Protein AF-A0A4T0BVQ1-F1 (afdb_monomer)

Structure (mmCIF, N/CA/C/O backbone):
data_AF-A0A4T0BVQ1-F1
#
_entry.id   AF-A0A4T0BVQ1-F1
#
loop_
_atom_site.group_PDB
_atom_site.id
_atom_site.type_symbol
_atom_site.label_atom_id
_atom_site.label_alt_id
_atom_site.label_comp_id
_atom_site.label_asym_id
_atom_site.label_entity_id
_atom_site.label_seq_id
_atom_site.pdbx_PDB_ins_code
_atom_site.Cartn_x
_atom_site.Cartn_y
_atom_site.Cartn_z
_atom_site.occupancy
_atom_site.B_iso_or_equiv
_atom_site.auth_seq_id
_atom_site.auth_comp_id
_atom_site.auth_asym_id
_atom_site.auth_atom_id
_atom_site.pdbx_PDB_model_num
ATOM 1 N N . MET A 1 1 ? -31.258 -32.159 68.340 1.00 43.44 1 MET A N 1
ATOM 2 C CA . MET A 1 1 ? -30.937 -31.131 67.329 1.00 43.44 1 MET A CA 1
ATOM 3 C C . MET A 1 1 ? -29.679 -31.569 66.597 1.00 43.44 1 MET A C 1
ATOM 5 O O . MET A 1 1 ? -28.642 -31.602 67.244 1.00 43.44 1 MET A O 1
ATOM 9 N N . PRO A 1 2 ? -29.758 -32.025 65.336 1.00 43.97 2 P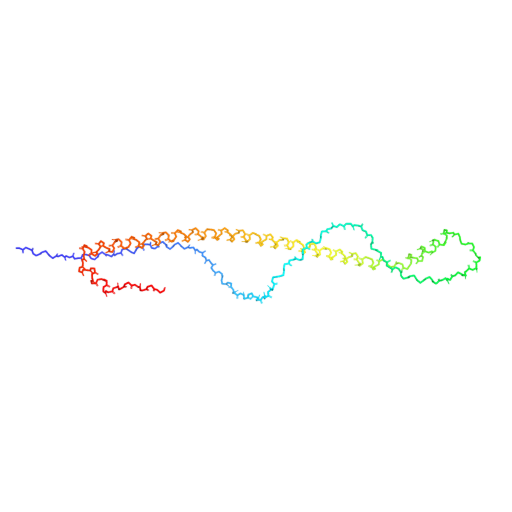RO A N 1
ATOM 10 C CA . PRO A 1 2 ? -28.578 -32.472 64.605 1.00 43.97 2 PRO A CA 1
ATOM 11 C C . PRO A 1 2 ? -27.899 -31.308 63.871 1.00 43.97 2 PRO A C 1
ATOM 13 O O . PRO A 1 2 ? -28.523 -30.580 63.102 1.00 43.97 2 PRO A O 1
ATOM 16 N N . SER A 1 3 ? -26.608 -31.150 64.140 1.00 45.41 3 SER A N 1
ATOM 17 C CA . SER A 1 3 ? -25.691 -30.203 63.512 1.00 45.41 3 SER A CA 1
ATOM 18 C C . SER A 1 3 ? -25.402 -30.642 62.074 1.00 45.41 3 SER A C 1
ATOM 20 O O . SER A 1 3 ? -24.840 -31.713 61.859 1.00 45.41 3 SER A O 1
ATOM 22 N N . ALA A 1 4 ? -25.779 -29.830 61.087 1.00 48.00 4 ALA A N 1
ATOM 23 C CA . ALA A 1 4 ? -25.430 -30.069 59.691 1.00 48.00 4 ALA A CA 1
ATOM 24 C C . ALA A 1 4 ? -23.988 -29.605 59.433 1.00 48.00 4 ALA A C 1
ATOM 26 O O . ALA A 1 4 ? -23.716 -28.414 59.286 1.00 48.00 4 ALA A O 1
ATOM 27 N N . THR A 1 5 ? -23.050 -30.547 59.398 1.00 48.38 5 THR A N 1
ATOM 28 C CA . THR A 1 5 ? -21.706 -30.335 58.859 1.00 48.38 5 THR A CA 1
ATOM 29 C C . THR A 1 5 ? -21.788 -30.275 57.334 1.00 48.38 5 THR A C 1
ATOM 31 O O . THR A 1 5 ? -22.020 -31.281 56.670 1.00 48.38 5 THR A O 1
ATOM 34 N N . TYR A 1 6 ? -21.606 -29.083 56.763 1.00 47.56 6 TYR A N 1
ATOM 35 C CA . TYR A 1 6 ? -21.464 -28.913 55.319 1.00 47.56 6 TYR A CA 1
ATOM 36 C C . TYR A 1 6 ? -20.039 -29.283 54.899 1.00 47.56 6 TYR A C 1
ATOM 38 O O . TYR A 1 6 ? -19.090 -28.533 55.123 1.00 47.56 6 TYR A O 1
ATOM 46 N N . THR A 1 7 ? -19.886 -30.452 54.283 1.00 44.38 7 THR A N 1
ATOM 47 C CA . THR A 1 7 ? -18.664 -30.846 53.578 1.00 44.38 7 THR A CA 1
ATOM 48 C C . THR A 1 7 ? -18.626 -30.120 52.232 1.00 44.38 7 THR A C 1
ATOM 50 O O . THR A 1 7 ? -19.418 -30.410 51.340 1.00 44.38 7 THR A O 1
ATOM 53 N N . CYS A 1 8 ? -17.720 -29.153 52.080 1.00 40.62 8 CYS A N 1
ATOM 54 C CA . CYS A 1 8 ? -17.440 -28.528 50.789 1.00 40.62 8 CYS A CA 1
ATOM 55 C C . CYS A 1 8 ? -16.626 -29.512 49.935 1.00 40.62 8 CYS A C 1
ATOM 57 O O . CYS A 1 8 ? -15.451 -29.754 50.210 1.00 40.62 8 CYS A O 1
ATOM 59 N N . ALA A 1 9 ? -17.255 -30.114 48.927 1.00 41.22 9 ALA A N 1
ATOM 60 C CA . ALA A 1 9 ? -16.544 -30.864 47.902 1.00 41.22 9 ALA A CA 1
ATOM 61 C C . ALA A 1 9 ? -15.868 -29.869 46.946 1.00 41.22 9 ALA A C 1
ATOM 63 O O . ALA A 1 9 ? -16.534 -29.104 46.251 1.00 41.22 9 ALA A O 1
ATOM 64 N N . VAL A 1 10 ? -14.536 -29.873 46.922 1.00 47.47 10 VAL A N 1
ATOM 65 C CA . VAL A 1 10 ? -13.729 -29.113 45.964 1.00 47.47 10 VAL A CA 1
ATOM 66 C C . VAL A 1 10 ? -13.873 -29.775 44.593 1.00 47.47 10 VAL A C 1
ATOM 68 O O . VAL A 1 10 ? -13.320 -30.844 44.349 1.00 47.47 10 VAL A O 1
ATOM 71 N N . GLN A 1 11 ? -14.639 -29.155 43.698 1.00 49.94 11 GLN A N 1
ATOM 72 C CA . GLN A 1 11 ? -14.647 -29.506 42.280 1.00 49.94 11 GLN A CA 1
ATOM 73 C C . GLN A 1 11 ? -13.361 -28.971 41.631 1.00 49.94 11 GLN A C 1
ATOM 75 O O . GLN A 1 11 ? -13.117 -27.765 41.708 1.00 49.94 11 GLN A O 1
ATOM 80 N N . PRO A 1 12 ? -12.539 -29.804 40.968 1.00 48.66 12 PRO A N 1
ATOM 81 C CA . PRO A 1 12 ? -11.479 -29.286 40.122 1.00 48.66 12 PRO A CA 1
ATOM 82 C C . PRO A 1 12 ? -12.113 -28.589 38.913 1.00 48.66 12 PRO A C 1
ATOM 84 O O . PRO A 1 12 ? -12.848 -29.184 38.124 1.00 48.66 12 PRO A O 1
ATOM 87 N N . THR A 1 13 ? -11.847 -27.294 38.808 1.00 56.16 13 THR A N 1
ATOM 88 C CA . THR A 1 13 ? -12.178 -26.437 37.675 1.00 56.16 13 THR A CA 1
ATOM 89 C C . THR A 1 13 ? -11.535 -26.988 36.405 1.00 56.16 13 THR A C 1
ATOM 91 O O . THR A 1 13 ? -10.314 -27.089 36.300 1.00 56.16 13 THR A O 1
ATOM 94 N N . ALA A 1 14 ? -12.358 -27.338 35.417 1.00 56.03 14 ALA A N 1
ATOM 95 C CA . ALA A 1 14 ? -11.871 -27.614 34.072 1.00 56.03 14 ALA A CA 1
ATOM 96 C C . ALA A 1 14 ? -11.236 -26.329 33.501 1.00 56.03 14 ALA A C 1
ATOM 98 O O . ALA A 1 14 ? -11.877 -25.272 33.555 1.00 56.03 14 ALA A O 1
ATOM 99 N N . PRO A 1 15 ? -10.002 -26.369 32.966 1.00 57.09 15 PRO A N 1
ATOM 100 C CA . PRO A 1 15 ? -9.443 -25.216 32.283 1.00 57.09 15 PRO A CA 1
ATOM 101 C C . PRO A 1 15 ? -10.268 -24.962 31.021 1.00 57.09 15 PRO A C 1
ATOM 103 O O . PRO A 1 15 ? -10.468 -25.847 30.189 1.00 57.09 15 PRO A O 1
ATOM 106 N N . TRP A 1 16 ? -10.772 -23.738 30.908 1.00 48.47 16 TRP A N 1
ATOM 107 C CA . TRP A 1 16 ? -11.348 -23.196 29.689 1.00 48.47 16 TRP A CA 1
ATOM 108 C C . TRP A 1 16 ? -10.379 -23.474 28.532 1.00 48.47 16 TRP A C 1
ATOM 110 O O . TRP A 1 16 ? -9.213 -23.080 28.561 1.00 48.47 16 TRP A O 1
ATOM 120 N N . ALA A 1 17 ? -10.849 -24.219 27.533 1.00 46.94 17 ALA A N 1
ATOM 121 C CA . ALA A 1 17 ? -10.078 -24.486 26.334 1.00 46.94 17 ALA A CA 1
ATOM 122 C C . ALA A 1 17 ? -9.865 -23.159 25.599 1.00 46.94 17 ALA A C 1
ATOM 124 O O . ALA A 1 17 ? -10.777 -22.621 24.969 1.00 46.94 17 ALA A O 1
ATOM 125 N N . VAL A 1 18 ? -8.655 -22.614 25.696 1.00 52.00 18 VAL A N 1
ATOM 126 C CA . VAL A 1 18 ? -8.206 -21.542 24.813 1.00 52.00 18 VAL A CA 1
ATOM 127 C C . VAL A 1 18 ? -8.181 -22.143 23.414 1.00 52.00 18 VAL A C 1
ATOM 129 O O . VAL A 1 18 ? -7.420 -23.074 23.155 1.00 52.00 18 VAL A O 1
ATOM 132 N N . SER A 1 19 ? -9.016 -21.645 22.504 1.00 43.66 19 SER A N 1
ATOM 133 C CA . SER A 1 19 ? -8.835 -21.926 21.083 1.00 43.66 19 SER A CA 1
ATOM 134 C C . SER A 1 19 ? -7.553 -21.219 20.648 1.00 43.66 19 SER A C 1
ATOM 136 O O . SER A 1 19 ? -7.562 -20.061 20.234 1.00 43.66 19 SER A O 1
ATOM 138 N N . THR A 1 20 ? -6.416 -21.895 20.790 1.00 49.72 20 THR A N 1
ATOM 139 C CA . THR A 1 20 ? -5.191 -21.498 20.112 1.00 49.72 20 THR A CA 1
ATOM 140 C C . THR A 1 20 ? -5.392 -21.846 18.648 1.00 49.72 20 THR A C 1
ATOM 142 O O . THR A 1 20 ? -5.076 -22.935 18.177 1.00 49.72 20 THR A O 1
ATOM 145 N N . LYS A 1 21 ? -5.983 -20.909 17.905 1.00 41.78 21 LYS A N 1
ATOM 146 C CA . LYS A 1 21 ? -5.916 -20.923 16.449 1.00 41.78 21 LYS A CA 1
ATOM 147 C C . LYS A 1 21 ? -4.433 -20.769 16.099 1.00 41.78 21 LYS A C 1
ATOM 149 O O . LYS A 1 21 ? -3.911 -19.662 16.001 1.00 41.78 21 LYS A O 1
ATOM 154 N N . THR A 1 22 ? -3.730 -21.892 16.007 1.00 48.84 22 THR A N 1
ATOM 155 C CA . THR A 1 22 ? -2.362 -21.985 15.517 1.00 48.84 22 THR A CA 1
ATOM 156 C C . THR A 1 22 ? -2.388 -21.604 14.045 1.00 48.84 22 THR A C 1
ATOM 158 O O . THR A 1 22 ? -2.558 -22.431 13.156 1.00 48.84 22 THR A O 1
ATOM 161 N N . SER A 1 23 ? -2.246 -20.309 13.772 1.00 43.12 23 SER A N 1
ATOM 162 C CA . SER A 1 23 ? -1.794 -19.873 12.461 1.00 43.12 23 SER A CA 1
ATOM 163 C C . SER A 1 23 ? -0.316 -20.230 12.398 1.00 43.12 23 SER A C 1
ATOM 165 O O . SER A 1 23 ? 0.514 -19.569 13.021 1.00 43.12 23 SER A O 1
ATOM 167 N N . ALA A 1 24 ? -0.006 -21.328 11.713 1.00 42.22 24 ALA A N 1
ATOM 168 C CA . ALA A 1 24 ? 1.352 -21.716 11.375 1.00 42.22 24 ALA A CA 1
ATOM 169 C C . ALA A 1 24 ? 1.971 -20.628 10.484 1.00 42.22 24 ALA A C 1
ATOM 171 O O . ALA A 1 24 ? 1.908 -20.687 9.261 1.00 42.22 24 ALA A O 1
ATOM 172 N N . TYR A 1 25 ? 2.546 -19.605 11.110 1.00 37.53 25 TYR A N 1
ATOM 173 C CA . TYR A 1 25 ? 3.516 -18.736 10.471 1.00 37.53 25 TYR A CA 1
ATOM 174 C C . TYR A 1 25 ? 4.887 -19.332 10.750 1.00 37.53 25 TYR A C 1
ATOM 176 O O . TYR A 1 25 ? 5.477 -19.132 11.810 1.00 37.53 25 TYR A O 1
ATOM 184 N N . THR A 1 26 ? 5.394 -20.091 9.784 1.00 43.66 26 THR A N 1
ATOM 185 C CA . THR A 1 26 ? 6.826 -20.336 9.654 1.00 43.66 26 THR A CA 1
ATOM 186 C C . THR A 1 26 ? 7.486 -18.979 9.405 1.00 43.66 26 THR A C 1
ATOM 188 O O . THR A 1 26 ? 7.570 -18.507 8.274 1.00 43.66 26 THR A O 1
ATOM 191 N N . ALA A 1 27 ? 7.883 -18.304 10.483 1.00 42.09 27 ALA A N 1
ATOM 192 C CA . ALA A 1 27 ? 8.679 -17.091 10.430 1.00 42.09 27 ALA A CA 1
ATOM 193 C C . ALA A 1 27 ? 10.105 -17.483 10.029 1.00 42.09 27 ALA A C 1
ATOM 195 O O . ALA A 1 27 ? 10.942 -17.808 10.867 1.00 42.09 27 ALA A O 1
ATOM 196 N N . ALA A 1 28 ? 10.364 -17.498 8.722 1.00 44.28 28 ALA A N 1
ATOM 197 C CA . ALA A 1 28 ? 11.722 -17.435 8.217 1.00 44.28 28 ALA A CA 1
ATOM 198 C C . ALA A 1 28 ? 12.320 -16.098 8.677 1.00 44.28 28 ALA A C 1
ATOM 200 O O . ALA A 1 28 ? 11.848 -15.025 8.298 1.00 44.28 28 ALA A O 1
ATOM 201 N N . SER A 1 29 ? 13.335 -16.172 9.530 1.00 51.28 29 SER A N 1
ATOM 202 C CA . SER A 1 29 ? 14.178 -15.059 9.943 1.00 51.28 29 SER A CA 1
ATOM 203 C C . SER A 1 29 ? 14.910 -14.494 8.722 1.00 51.28 29 SER A C 1
ATOM 205 O O . SER A 1 29 ? 15.995 -14.938 8.358 1.00 51.28 29 SER A O 1
ATOM 207 N N . GLN A 1 30 ? 14.301 -13.510 8.060 1.00 52.59 30 GLN A N 1
ATOM 208 C CA . GLN A 1 30 ? 14.995 -12.681 7.081 1.00 52.59 30 GLN A CA 1
ATOM 209 C C . GLN A 1 30 ? 15.741 -11.557 7.812 1.00 52.59 30 GLN A C 1
ATOM 211 O O . GLN A 1 30 ? 15.125 -10.840 8.605 1.00 52.59 30 GLN A O 1
ATOM 216 N N . PRO A 1 31 ? 17.050 -11.370 7.570 1.00 45.00 31 PRO A N 1
ATOM 217 C CA . PRO A 1 31 ? 17.771 -10.238 8.124 1.00 45.00 31 PRO A CA 1
ATOM 218 C C . PRO A 1 31 ? 17.250 -8.941 7.495 1.00 45.00 31 PRO A C 1
ATOM 220 O O . PRO A 1 31 ? 17.214 -8.784 6.274 1.00 45.00 31 PRO A O 1
ATOM 223 N N . TYR A 1 32 ? 16.846 -8.015 8.360 1.00 45.00 32 TYR A N 1
ATOM 224 C CA . TYR A 1 32 ? 16.463 -6.651 8.022 1.00 45.00 32 TYR A CA 1
ATOM 225 C C . TYR A 1 32 ? 17.661 -5.936 7.378 1.00 45.00 32 TYR A C 1
ATOM 227 O O . TYR A 1 32 ? 18.640 -5.614 8.048 1.00 45.00 32 TYR A O 1
ATOM 235 N N . GLN A 1 33 ? 17.605 -5.723 6.065 1.00 48.88 33 GLN A N 1
ATOM 236 C CA . GLN A 1 33 ? 18.534 -4.849 5.352 1.00 48.88 33 GLN A CA 1
ATOM 237 C C . GLN A 1 33 ? 18.009 -3.407 5.468 1.00 48.88 33 GLN A C 1
ATOM 239 O O . GLN A 1 33 ? 16.888 -3.148 5.024 1.00 48.88 33 GLN A O 1
ATOM 244 N N . PRO A 1 34 ? 18.760 -2.459 6.055 1.00 47.41 34 PRO A N 1
ATOM 245 C CA . PRO A 1 34 ? 18.358 -1.060 6.050 1.00 47.41 34 PRO A CA 1
ATOM 246 C C . PRO A 1 34 ? 18.478 -0.495 4.627 1.00 47.41 34 PRO A C 1
ATOM 248 O O . PRO A 1 34 ? 19.560 -0.467 4.043 1.00 47.41 34 PRO A O 1
ATOM 251 N N . SER A 1 35 ? 17.357 -0.044 4.064 1.00 53.53 35 SER A N 1
ATOM 252 C CA . SER A 1 35 ? 17.327 0.690 2.795 1.00 53.53 35 SER A CA 1
ATOM 253 C C . SER A 1 35 ? 18.153 1.981 2.899 1.00 53.53 35 SER A C 1
ATOM 255 O O . SER A 1 35 ? 18.014 2.699 3.893 1.00 53.53 35 SER A O 1
ATOM 257 N N . PRO A 1 36 ? 18.964 2.341 1.888 1.00 50.28 36 PRO A N 1
ATOM 258 C CA . PRO A 1 36 ? 19.648 3.623 1.885 1.00 50.28 36 PRO A CA 1
ATOM 259 C C . PRO A 1 36 ? 18.621 4.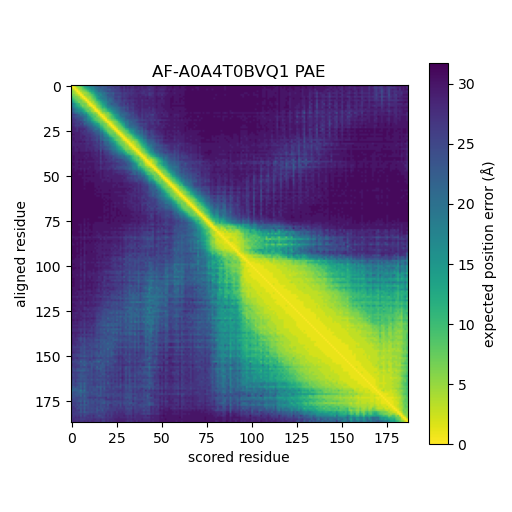751 1.736 1.00 50.28 36 PRO A C 1
ATOM 261 O O . PRO A 1 36 ? 17.816 4.774 0.802 1.00 50.28 36 PRO A O 1
ATOM 264 N N . VAL A 1 37 ? 18.661 5.693 2.678 1.00 48.69 37 VAL A N 1
ATOM 265 C CA . VAL A 1 37 ? 17.939 6.965 2.619 1.00 48.69 37 VAL A CA 1
ATOM 266 C C . VAL A 1 37 ? 18.544 7.787 1.484 1.00 48.69 37 VAL A C 1
ATOM 268 O O . VAL A 1 37 ? 19.507 8.524 1.674 1.00 48.69 37 VAL A O 1
ATOM 271 N N . TYR A 1 38 ? 17.987 7.663 0.284 1.00 46.22 38 TYR A N 1
ATOM 272 C CA . TYR A 1 38 ? 18.163 8.688 -0.734 1.00 46.22 38 TYR A CA 1
ATOM 273 C C . TYR A 1 38 ? 17.128 9.776 -0.472 1.00 46.22 38 TYR A C 1
ATOM 275 O O . TYR A 1 38 ? 15.949 9.629 -0.793 1.00 46.22 38 TYR A O 1
ATOM 283 N N . GLY A 1 39 ? 17.582 10.879 0.125 1.00 54.59 39 GLY A N 1
ATOM 284 C CA . GLY A 1 39 ? 16.888 12.155 0.028 1.00 54.59 39 GLY A CA 1
ATOM 285 C C . GLY A 1 39 ? 16.760 12.514 -1.449 1.00 54.59 39 GLY A C 1
ATOM 286 O O . GLY A 1 39 ? 17.721 12.945 -2.082 1.00 54.59 39 GLY A O 1
ATOM 287 N N . GLN A 1 40 ? 15.590 12.260 -2.023 1.00 45.22 40 GLN A N 1
ATOM 288 C CA . GLN A 1 40 ? 15.241 12.694 -3.366 1.00 45.22 40 GLN A CA 1
ATOM 289 C C . GLN A 1 40 ? 14.225 13.817 -3.225 1.00 45.22 40 GLN A C 1
ATOM 291 O O . GLN A 1 40 ? 13.062 13.594 -2.890 1.00 45.22 40 GLN A O 1
ATOM 296 N N . LEU A 1 41 ? 14.708 15.035 -3.467 1.00 48.81 41 LEU A N 1
ATOM 297 C CA . LEU A 1 41 ? 13.881 16.153 -3.894 1.00 48.81 41 LEU A CA 1
ATOM 298 C C . LEU A 1 41 ? 12.993 15.658 -5.040 1.00 48.81 41 LEU A C 1
ATOM 300 O O . LEU A 1 41 ? 13.481 15.271 -6.099 1.00 48.81 41 LEU A O 1
ATOM 304 N N . TYR A 1 42 ? 11.687 15.620 -4.797 1.00 50.75 42 TYR A N 1
ATOM 305 C CA . TYR A 1 42 ? 10.695 15.326 -5.816 1.00 50.75 42 TYR A CA 1
ATOM 306 C C . TYR A 1 42 ? 10.759 16.421 -6.885 1.00 50.75 42 TYR A C 1
ATOM 308 O O . TYR A 1 42 ? 10.329 17.549 -6.648 1.00 50.75 42 TYR A O 1
ATOM 316 N N . GLN A 1 43 ? 11.312 16.097 -8.052 1.00 54.12 43 GLN A N 1
ATOM 317 C CA . GLN A 1 43 ? 11.268 16.962 -9.222 1.00 54.12 43 GLN A CA 1
ATOM 318 C C . GLN A 1 43 ? 10.211 16.400 -10.180 1.00 54.12 43 GLN A C 1
ATOM 320 O O . GLN A 1 43 ? 10.346 15.254 -10.620 1.00 54.12 43 GLN A O 1
ATOM 325 N N . PRO A 1 44 ? 9.125 17.139 -10.473 1.00 50.59 44 PRO A N 1
ATOM 326 C CA . PRO A 1 44 ? 8.121 16.667 -11.415 1.00 50.59 44 PRO A CA 1
ATOM 327 C C . PRO A 1 44 ? 8.748 16.488 -12.810 1.00 50.59 44 PRO A C 1
ATOM 329 O O . PRO A 1 44 ? 9.651 17.247 -13.178 1.00 50.59 44 PRO A O 1
ATOM 332 N N . PRO A 1 45 ? 8.297 15.489 -13.590 1.00 59.44 45 PRO A N 1
ATOM 333 C CA . PRO A 1 45 ? 8.818 15.246 -14.930 1.00 59.44 45 PRO A CA 1
ATOM 334 C C . PRO A 1 45 ? 8.580 16.480 -15.817 1.00 59.44 45 PRO A C 1
ATOM 336 O O . PRO A 1 45 ? 7.512 17.090 -15.710 1.00 59.44 45 PRO A O 1
ATOM 339 N N . PRO A 1 46 ? 9.537 16.864 -16.685 1.00 56.97 46 PRO A N 1
ATOM 340 C CA . PRO A 1 46 ? 9.358 18.008 -17.568 1.00 56.97 46 PRO A CA 1
ATOM 341 C C . PRO A 1 46 ? 8.124 17.784 -18.443 1.00 56.97 46 PRO A C 1
ATOM 343 O O . PRO A 1 46 ? 7.973 16.732 -19.071 1.00 56.97 46 PRO A O 1
ATOM 346 N N . SER A 1 47 ? 7.227 18.771 -18.438 1.00 50.06 47 SER A N 1
ATOM 347 C CA . SER A 1 47 ? 6.005 18.774 -19.231 1.00 50.06 47 SER A CA 1
ATOM 348 C C . SER A 1 47 ? 6.324 18.432 -20.683 1.00 50.06 47 SER A C 1
ATOM 350 O O . SER A 1 47 ? 7.169 19.055 -21.324 1.00 50.06 47 SER A O 1
ATOM 352 N N . ARG A 1 48 ? 5.646 17.392 -21.162 1.00 46.25 48 ARG A N 1
ATOM 353 C CA . ARG A 1 48 ? 5.705 16.830 -22.509 1.00 46.25 48 ARG A CA 1
ATOM 354 C C . ARG A 1 48 ? 5.635 17.949 -23.554 1.00 46.25 48 ARG A C 1
ATOM 356 O O . ARG A 1 48 ? 4.588 18.567 -23.705 1.00 46.25 48 ARG A O 1
ATOM 363 N N . SER A 1 49 ? 6.731 18.195 -24.272 1.00 41.88 49 SER A N 1
ATOM 364 C CA . SER A 1 49 ? 6.725 19.082 -25.436 1.00 41.88 49 SER A CA 1
ATOM 365 C C . SER A 1 49 ? 5.816 18.484 -26.504 1.00 41.88 49 SER A C 1
ATOM 367 O O . SER A 1 49 ? 6.030 17.370 -26.988 1.00 41.88 49 SER A O 1
ATOM 369 N N . GLU A 1 50 ? 4.755 19.211 -26.812 1.00 39.16 50 GLU A N 1
ATOM 370 C CA . GLU A 1 50 ? 3.787 18.878 -27.841 1.00 39.16 50 GLU A CA 1
ATOM 371 C C . GLU A 1 50 ? 4.485 18.960 -29.203 1.00 39.16 50 GLU A C 1
ATOM 373 O O . GLU A 1 50 ? 5.121 19.957 -29.541 1.00 39.16 50 GLU A O 1
ATOM 378 N N . SER A 1 51 ? 4.431 17.864 -29.960 1.00 49.72 51 SER A N 1
ATOM 379 C CA . SER A 1 51 ? 4.922 17.807 -31.335 1.00 49.72 51 SER A CA 1
ATOM 380 C C . SER A 1 51 ? 4.146 18.768 -32.224 1.00 49.72 51 SER A C 1
ATOM 382 O O . SER A 1 51 ? 2.928 18.654 -32.296 1.00 49.72 51 SER A O 1
ATOM 384 N N . ILE A 1 52 ? 4.855 19.586 -33.003 1.00 44.25 52 ILE A N 1
ATOM 385 C CA . ILE A 1 52 ? 4.410 19.987 -34.340 1.00 44.25 52 ILE A CA 1
ATOM 386 C C . ILE A 1 52 ? 5.605 20.303 -35.245 1.00 44.25 52 ILE A C 1
ATOM 388 O O . ILE A 1 52 ? 6.517 21.037 -34.880 1.00 44.25 52 ILE A O 1
ATOM 392 N N . THR A 1 53 ? 5.495 19.762 -36.459 1.00 39.47 53 THR A N 1
ATOM 393 C CA . THR A 1 53 ? 6.099 20.226 -37.713 1.00 39.47 53 THR A CA 1
ATOM 394 C C . THR A 1 53 ? 7.559 19.860 -37.983 1.00 39.47 53 THR A C 1
ATOM 396 O O . THR A 1 53 ? 8.508 20.571 -37.671 1.00 39.47 53 THR A O 1
ATOM 399 N N . THR A 1 54 ? 7.687 18.752 -38.716 1.00 52.12 54 THR A N 1
ATOM 400 C CA . THR A 1 54 ? 8.610 18.543 -39.837 1.00 52.12 54 THR A CA 1
ATOM 401 C C . THR A 1 54 ? 9.021 19.860 -40.509 1.00 52.12 54 THR A C 1
ATOM 403 O O . THR A 1 54 ? 8.256 20.444 -41.272 1.00 52.12 54 THR A O 1
ATOM 406 N N . GLY A 1 55 ? 10.244 20.312 -40.253 1.00 43.38 55 GLY A N 1
ATOM 407 C CA . GLY A 1 55 ? 10.874 21.439 -40.934 1.00 43.38 55 GLY A CA 1
ATOM 408 C C . GLY A 1 55 ? 12.382 21.270 -40.834 1.00 43.38 55 GLY A C 1
ATOM 409 O O . GLY A 1 55 ? 12.918 21.187 -39.734 1.00 43.38 55 GLY A O 1
ATOM 410 N N . GLY A 1 56 ? 13.037 21.097 -41.982 1.00 46.66 56 GLY A N 1
ATOM 411 C CA . GLY A 1 56 ? 14.415 20.631 -42.104 1.00 46.66 56 GLY A CA 1
ATOM 412 C C . GLY A 1 56 ? 15.418 21.386 -41.233 1.00 46.66 56 GLY A C 1
ATOM 413 O O . GLY A 1 56 ? 15.475 22.614 -41.232 1.00 46.66 56 GLY A O 1
ATOM 414 N N . GLY A 1 57 ? 16.249 20.624 -40.522 1.00 40.78 57 GLY A N 1
ATOM 415 C CA . GLY A 1 57 ? 17.455 21.153 -39.905 1.00 40.78 57 GLY A CA 1
ATOM 416 C C . GLY A 1 57 ? 18.416 21.619 -40.994 1.00 40.78 57 GLY A C 1
ATOM 417 O O . GLY A 1 57 ? 19.029 20.798 -41.675 1.00 40.78 57 GLY A O 1
ATOM 418 N N . SER A 1 58 ? 18.536 22.935 -41.156 1.00 43.25 58 SER A N 1
ATOM 419 C CA . SER A 1 58 ? 19.609 23.565 -41.921 1.00 43.25 58 SER A CA 1
ATOM 420 C C . SER A 1 58 ? 20.947 23.231 -41.270 1.00 43.25 58 SER A C 1
ATOM 422 O O . SER A 1 58 ? 21.316 23.796 -40.242 1.00 43.25 58 SER A O 1
ATOM 424 N N . TYR A 1 59 ? 21.684 22.305 -41.873 1.00 45.66 59 TYR A N 1
ATOM 425 C CA . TYR A 1 59 ? 23.112 22.176 -41.639 1.00 45.66 59 TYR A CA 1
ATOM 426 C C . TYR A 1 59 ? 23.801 23.372 -42.312 1.00 45.66 59 TYR A C 1
ATOM 428 O O . TYR A 1 59 ? 23.739 23.556 -43.527 1.00 45.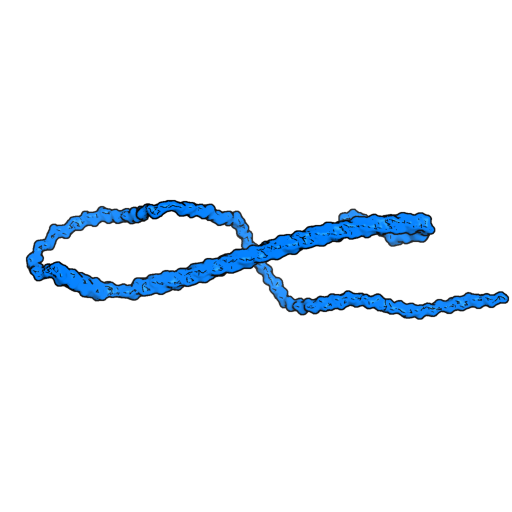66 59 TYR A O 1
ATOM 436 N N . SER A 1 60 ? 24.443 24.225 -41.520 1.00 44.19 60 SER A N 1
ATOM 437 C CA . SER A 1 60 ? 25.305 25.283 -42.042 1.00 44.19 60 SER A CA 1
ATOM 438 C C . SER A 1 60 ? 26.557 24.642 -42.646 1.00 44.19 60 SER A C 1
ATOM 440 O O . SER A 1 60 ? 27.483 24.284 -41.921 1.00 44.19 60 SER A O 1
ATOM 442 N N . ILE A 1 61 ? 26.584 24.466 -43.971 1.00 52.53 61 ILE A N 1
ATOM 443 C CA . ILE A 1 61 ? 27.814 24.141 -44.705 1.00 52.53 61 ILE A CA 1
ATOM 444 C C . ILE A 1 61 ? 28.722 25.380 -44.648 1.00 52.53 61 ILE A C 1
ATOM 446 O O . ILE A 1 61 ? 28.296 26.447 -45.096 1.00 52.53 61 ILE A O 1
ATOM 450 N N . PRO A 1 62 ? 29.968 25.295 -44.149 1.00 48.59 62 PRO A N 1
ATOM 451 C CA . PRO A 1 62 ? 30.919 26.378 -44.331 1.00 48.59 62 PRO A CA 1
ATOM 452 C C . PRO A 1 62 ? 31.312 26.449 -45.812 1.00 48.59 62 PRO A C 1
ATOM 454 O O . PRO A 1 62 ? 32.022 25.588 -46.334 1.00 48.59 62 PRO A O 1
ATOM 457 N N . SER A 1 63 ? 30.840 27.489 -46.496 1.00 48.97 63 SER A N 1
ATOM 458 C CA . SER A 1 63 ? 31.227 27.835 -47.863 1.00 48.97 63 SER A CA 1
ATOM 459 C C . SER A 1 63 ? 32.713 28.192 -47.925 1.00 48.97 63 SER A C 1
ATOM 461 O O . SER A 1 63 ? 33.090 29.355 -47.804 1.00 48.97 63 SER A O 1
ATOM 463 N N . ARG A 1 64 ? 33.575 27.198 -48.152 1.00 48.47 64 ARG A N 1
ATOM 464 C CA . ARG A 1 64 ? 34.931 27.418 -48.664 1.00 48.47 64 ARG A CA 1
ATOM 465 C C . ARG A 1 64 ? 34.984 26.943 -50.111 1.00 48.47 64 ARG A C 1
ATOM 467 O O . ARG A 1 64 ? 35.469 25.858 -50.410 1.00 48.47 64 ARG A O 1
ATOM 474 N N . ALA A 1 65 ? 34.460 27.770 -51.011 1.00 49.94 65 ALA A N 1
ATOM 475 C CA . ALA A 1 65 ? 34.700 27.624 -52.438 1.00 49.94 65 ALA A CA 1
ATOM 476 C C . ALA A 1 65 ? 36.174 27.962 -52.716 1.00 49.94 65 ALA A C 1
ATOM 478 O O . ALA A 1 65 ? 36.545 29.127 -52.837 1.00 49.94 65 ALA A O 1
ATOM 479 N N . GLN A 1 66 ? 37.034 26.945 -52.761 1.00 46.44 66 GLN A N 1
ATOM 480 C CA . GLN A 1 66 ? 38.324 27.060 -53.433 1.00 46.44 66 GLN A CA 1
ATOM 481 C C . GLN A 1 66 ? 38.121 26.660 -54.891 1.00 46.44 66 GLN A C 1
ATOM 483 O O . GLN A 1 66 ? 38.014 25.482 -55.220 1.00 46.44 66 GLN A O 1
ATOM 488 N N . SER A 1 67 ? 38.043 27.668 -55.757 1.00 48.31 67 SER A N 1
ATOM 489 C CA . SER A 1 67 ? 38.170 27.502 -57.199 1.00 48.31 67 SER A CA 1
ATOM 490 C C . SER A 1 67 ? 39.528 26.878 -57.523 1.00 48.31 67 SER A C 1
ATOM 492 O O . SER A 1 67 ? 40.562 27.513 -57.329 1.00 48.31 67 SER A O 1
ATOM 494 N N . VAL A 1 68 ? 39.521 25.652 -58.043 1.00 52.66 68 VAL A N 1
ATOM 495 C CA . VAL A 1 68 ? 40.660 25.044 -58.741 1.00 52.66 68 VAL A CA 1
ATOM 496 C C . VAL A 1 68 ? 40.163 24.464 -60.063 1.00 52.66 68 VAL A C 1
ATOM 498 O O . VAL A 1 68 ? 39.876 23.279 -60.184 1.00 52.66 68 VAL A O 1
ATOM 501 N N . SER A 1 69 ? 40.009 25.324 -61.071 1.00 45.28 69 SER A N 1
ATOM 502 C CA . SER A 1 69 ? 39.763 24.891 -62.448 1.00 45.28 69 SER A CA 1
ATOM 503 C C . SER A 1 69 ? 41.009 25.133 -63.295 1.00 45.28 69 SER A C 1
ATOM 505 O O . SER A 1 69 ? 41.207 26.225 -63.821 1.00 45.28 69 SER A O 1
ATOM 507 N N . SER A 1 70 ? 41.829 24.099 -63.450 1.00 46.31 70 SER A N 1
ATOM 508 C CA . SER A 1 70 ? 42.699 23.947 -64.619 1.00 46.31 70 SER A CA 1
ATOM 509 C C . SER A 1 70 ? 43.235 22.518 -64.687 1.00 46.31 70 SER A C 1
ATOM 511 O O . SER A 1 70 ? 44.360 22.247 -64.277 1.00 46.31 70 SER A O 1
ATOM 513 N N . TYR A 1 71 ? 42.428 21.603 -65.225 1.00 46.31 71 TYR A N 1
ATOM 514 C CA . TYR A 1 71 ? 42.952 20.416 -65.899 1.00 46.31 71 TYR A CA 1
ATOM 515 C C . TYR A 1 71 ? 42.546 20.501 -67.371 1.00 46.31 71 TYR A C 1
ATOM 517 O O . TYR A 1 71 ? 41.474 20.065 -67.780 1.00 46.31 71 TYR A O 1
ATOM 525 N N . SER A 1 72 ? 43.398 21.184 -68.134 1.00 46.47 72 SER A N 1
ATOM 526 C CA . SER A 1 72 ? 43.500 21.012 -69.577 1.00 46.47 72 SER A CA 1
ATOM 527 C C . SER A 1 72 ? 44.408 19.807 -69.793 1.00 46.47 72 SER A C 1
ATOM 529 O O . SER A 1 72 ? 45.571 19.836 -69.391 1.00 46.47 72 SER A O 1
ATOM 531 N N . GLY A 1 73 ? 43.859 18.736 -70.353 1.00 42.06 73 GLY A N 1
ATOM 532 C CA . GLY A 1 73 ? 44.574 17.492 -70.597 1.00 42.06 73 GLY A CA 1
ATOM 533 C C . GLY A 1 73 ? 43.665 16.519 -71.323 1.00 42.06 73 GLY A C 1
ATOM 534 O O . GLY A 1 73 ? 42.946 15.752 -70.691 1.00 42.06 73 GLY A O 1
ATOM 535 N N . SER A 1 74 ? 43.647 16.634 -72.650 1.00 48.41 74 SER A N 1
ATOM 536 C CA . SER A 1 74 ? 43.056 15.668 -73.570 1.00 48.41 74 SER A CA 1
ATOM 537 C C . SER A 1 74 ? 43.499 14.254 -73.224 1.00 48.41 74 SER A C 1
ATOM 539 O O . SER A 1 74 ? 44.691 13.990 -73.263 1.00 48.41 74 SER A O 1
ATOM 541 N N . GLU A 1 75 ? 42.547 13.363 -72.969 1.00 51.69 75 GLU A N 1
ATOM 542 C CA . GLU A 1 75 ? 42.578 11.969 -73.411 1.00 51.69 75 GLU A CA 1
ATOM 543 C C . GLU A 1 75 ? 41.195 11.352 -73.162 1.00 51.69 75 GLU A C 1
ATOM 545 O O . GLU A 1 75 ? 40.524 11.595 -72.159 1.00 51.69 75 GLU A O 1
ATOM 550 N N . SER A 1 76 ? 40.713 10.646 -74.173 1.00 53.81 76 SER A N 1
ATOM 551 C CA . SER A 1 76 ? 39.368 10.107 -74.320 1.00 53.81 76 SER A CA 1
ATOM 552 C C . SER A 1 76 ? 39.046 9.023 -73.287 1.00 53.81 76 SER A C 1
ATOM 554 O O . SER A 1 76 ? 39.112 7.839 -73.603 1.00 53.81 76 SER A O 1
ATOM 556 N N . ASN A 1 77 ? 38.628 9.413 -72.086 1.00 54.78 77 ASN A N 1
ATOM 557 C CA . ASN A 1 77 ? 38.005 8.499 -71.131 1.00 54.78 77 ASN A CA 1
ATOM 558 C C . ASN A 1 77 ? 36.495 8.691 -71.219 1.00 54.78 77 ASN A C 1
ATOM 560 O O . ASN A 1 77 ? 35.961 9.738 -70.846 1.00 54.78 77 ASN A O 1
ATOM 564 N N . SER A 1 78 ? 35.799 7.701 -71.779 1.00 57.75 78 SER A N 1
ATOM 565 C CA . SER A 1 78 ? 34.338 7.723 -71.824 1.00 57.75 78 SER A CA 1
ATOM 566 C C . SER A 1 78 ? 33.787 7.946 -70.401 1.00 57.75 78 SER A C 1
ATOM 568 O O . SER A 1 78 ? 34.367 7.437 -69.439 1.00 57.75 78 SER A O 1
ATOM 570 N N . PRO A 1 79 ? 32.674 8.675 -70.215 1.00 59.56 79 PRO A N 1
ATOM 571 C CA . PRO A 1 79 ? 32.084 8.882 -68.887 1.00 59.56 79 PRO A CA 1
ATOM 572 C C . PRO A 1 79 ? 31.754 7.559 -68.172 1.00 59.56 79 PRO A C 1
ATOM 574 O O . PRO A 1 79 ? 31.701 7.515 -66.945 1.00 59.56 79 PRO A O 1
ATOM 577 N N . VAL A 1 80 ? 31.595 6.472 -68.934 1.00 62.28 80 VAL A N 1
ATOM 578 C CA . VAL A 1 80 ? 31.415 5.103 -68.435 1.00 62.28 80 VAL A CA 1
ATOM 579 C C . VAL A 1 80 ? 32.698 4.558 -67.793 1.00 62.28 80 VAL A C 1
ATOM 581 O O . VAL A 1 80 ? 32.624 3.911 -66.755 1.00 62.28 80 VAL A O 1
ATOM 584 N N . ASP A 1 81 ? 33.870 4.873 -68.345 1.00 66.69 81 ASP A N 1
ATOM 585 C CA . ASP A 1 81 ? 35.176 4.425 -67.843 1.00 66.69 81 ASP A CA 1
ATOM 586 C C . ASP A 1 81 ? 35.638 5.241 -66.622 1.00 66.69 81 ASP A C 1
ATOM 588 O O . ASP A 1 81 ? 36.178 4.699 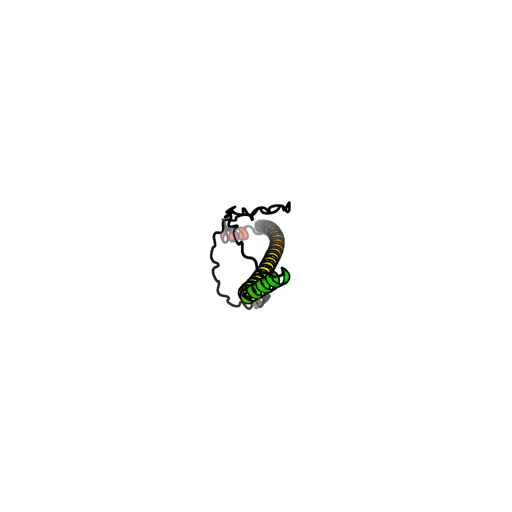-65.663 1.00 66.69 81 ASP A O 1
ATOM 592 N N . ALA A 1 82 ? 35.312 6.538 -66.567 1.00 72.00 82 ALA A N 1
ATOM 593 C CA . ALA A 1 82 ? 35.543 7.354 -65.371 1.00 72.00 82 ALA A CA 1
ATOM 594 C C . ALA A 1 82 ? 34.653 6.925 -64.187 1.00 72.00 82 ALA A C 1
ATOM 596 O O . ALA A 1 82 ? 35.127 6.858 -63.051 1.00 72.00 82 ALA A O 1
ATOM 597 N N . LEU A 1 83 ? 33.375 6.609 -64.436 1.00 78.94 83 LEU A N 1
ATOM 598 C CA . LEU A 1 83 ? 32.477 6.046 -63.420 1.00 78.94 83 LEU A CA 1
ATOM 599 C C . LEU A 1 83 ? 32.901 4.632 -63.008 1.00 78.94 83 LEU A C 1
ATOM 601 O O . LEU A 1 83 ? 32.867 4.327 -61.818 1.00 78.94 83 LEU A O 1
ATOM 605 N N . GLY A 1 84 ? 33.344 3.803 -63.957 1.00 77.75 84 GLY A N 1
ATOM 606 C CA . GLY A 1 84 ? 33.909 2.480 -63.687 1.00 77.75 84 GLY A CA 1
ATOM 607 C C . GLY A 1 84 ? 35.160 2.561 -62.815 1.00 77.75 84 GLY A C 1
ATOM 608 O O . GLY A 1 84 ? 35.223 1.923 -61.770 1.00 77.75 84 GLY A O 1
ATOM 609 N N . TYR A 1 85 ? 36.108 3.431 -63.161 1.00 75.94 85 TYR A N 1
ATOM 610 C CA . TYR A 1 85 ? 37.333 3.658 -62.396 1.00 75.94 85 TYR A CA 1
ATOM 611 C C . TYR A 1 85 ? 37.067 4.248 -61.003 1.00 75.94 85 TYR A C 1
ATOM 613 O O . TYR A 1 85 ? 37.661 3.805 -60.018 1.00 75.94 85 TYR A O 1
ATOM 621 N N . MET A 1 86 ? 36.151 5.216 -60.878 1.00 79.69 86 MET A N 1
ATOM 622 C CA . MET A 1 86 ? 35.742 5.750 -59.573 1.00 79.69 86 MET A CA 1
ATOM 623 C C . MET A 1 86 ? 34.998 4.707 -58.737 1.00 79.69 86 MET A C 1
ATOM 625 O O . MET A 1 86 ? 35.236 4.634 -57.535 1.00 79.69 86 MET A O 1
ATOM 629 N N . GLY A 1 87 ? 34.151 3.882 -59.355 1.00 82.62 87 GLY A N 1
ATOM 630 C CA . GLY A 1 87 ? 33.464 2.769 -58.707 1.00 82.62 87 GLY A CA 1
ATOM 631 C C . GLY A 1 87 ? 34.436 1.702 -58.206 1.00 82.62 87 GLY A C 1
ATOM 632 O O . GLY A 1 87 ? 34.353 1.304 -57.051 1.00 82.62 87 GLY A O 1
ATOM 633 N N . GLU A 1 88 ? 35.417 1.309 -59.018 1.00 78.75 88 GLU A N 1
ATOM 634 C CA . GLU A 1 88 ? 36.481 0.361 -58.660 1.00 78.75 88 GLU A CA 1
ATOM 635 C C . GLU A 1 88 ? 37.353 0.906 -57.515 1.00 78.75 88 GLU A C 1
ATOM 637 O O . GLU A 1 88 ? 37.690 0.188 -56.570 1.00 78.75 88 GLU A O 1
ATOM 642 N N . ARG A 1 89 ? 37.689 2.204 -57.557 1.00 76.25 89 ARG A N 1
ATOM 643 C CA . ARG A 1 89 ? 38.471 2.881 -56.513 1.00 76.25 89 ARG A CA 1
ATOM 644 C C . ARG A 1 89 ? 37.676 3.045 -55.219 1.00 76.25 89 ARG A C 1
ATOM 646 O O . ARG A 1 89 ? 38.241 2.858 -54.147 1.00 76.25 89 ARG A O 1
ATOM 653 N N . LEU A 1 90 ? 36.384 3.360 -55.311 1.00 78.00 90 LEU A N 1
ATOM 654 C CA . LEU A 1 90 ? 35.468 3.418 -54.174 1.00 78.00 90 LEU A CA 1
ATOM 655 C C . LEU A 1 90 ? 35.288 2.026 -53.565 1.00 78.00 90 LEU A C 1
ATOM 657 O O . LEU A 1 90 ? 35.398 1.892 -52.359 1.00 78.00 90 LEU A O 1
ATOM 661 N N . ASN A 1 91 ? 35.100 0.988 -54.378 1.00 77.44 91 ASN A N 1
ATOM 662 C CA . ASN A 1 91 ? 34.956 -0.394 -53.924 1.00 77.44 91 ASN A CA 1
ATOM 663 C C . ASN A 1 91 ? 36.245 -0.936 -53.276 1.00 77.44 91 ASN A C 1
ATOM 665 O O . ASN A 1 91 ? 36.178 -1.701 -52.322 1.00 77.44 91 ASN A O 1
ATOM 669 N N . ARG A 1 92 ? 37.429 -0.498 -53.736 1.00 70.06 92 ARG A N 1
ATOM 670 C CA . ARG A 1 92 ? 38.718 -0.793 -53.076 1.00 70.06 92 ARG A CA 1
ATOM 671 C C . ARG A 1 92 ? 38.969 0.009 -51.797 1.00 70.06 92 ARG A C 1
ATOM 673 O O . ARG A 1 92 ? 39.744 -0.445 -50.963 1.00 70.06 92 ARG A O 1
ATOM 680 N N . ALA A 1 93 ? 38.399 1.208 -51.676 1.00 72.19 93 ALA A N 1
ATOM 681 C CA . ALA A 1 93 ? 38.625 2.114 -50.545 1.00 72.19 93 ALA A CA 1
ATOM 682 C C . ALA A 1 93 ? 37.522 2.047 -49.474 1.00 72.19 93 ALA A C 1
ATOM 684 O O . ALA A 1 93 ? 37.735 2.500 -48.350 1.00 72.19 93 ALA A O 1
ATOM 685 N N . MET A 1 94 ? 36.351 1.507 -49.813 1.00 73.56 94 MET A N 1
ATOM 686 C CA . MET A 1 94 ? 35.240 1.285 -48.896 1.00 73.56 94 MET A CA 1
ATOM 687 C C . MET A 1 94 ? 35.490 0.015 -48.094 1.00 73.56 94 MET A C 1
ATOM 689 O O . MET A 1 94 ? 35.247 -1.095 -48.559 1.00 73.56 94 MET A O 1
ATOM 693 N N . ASP A 1 95 ? 35.942 0.193 -46.861 1.00 74.31 95 ASP A N 1
ATOM 694 C CA . ASP A 1 95 ? 35.875 -0.848 -45.846 1.00 74.31 95 ASP A CA 1
ATOM 695 C C . ASP A 1 95 ? 34.441 -0.865 -45.261 1.00 74.31 95 ASP A C 1
ATOM 697 O O . ASP A 1 95 ? 34.007 0.155 -44.712 1.00 74.31 95 ASP A O 1
ATOM 701 N N . PRO A 1 96 ? 33.662 -1.959 -45.391 1.00 78.06 96 PRO A N 1
ATOM 702 C CA . PRO A 1 96 ? 32.304 -2.049 -44.839 1.00 78.06 96 PRO A CA 1
ATOM 703 C C . PRO A 1 96 ? 32.284 -2.230 -43.311 1.00 78.06 96 PRO A C 1
ATOM 705 O O . PRO A 1 96 ? 31.265 -1.977 -42.664 1.00 78.06 96 PRO A O 1
ATOM 708 N N . THR A 1 97 ? 33.410 -2.614 -42.702 1.00 84.44 97 THR A N 1
ATOM 709 C CA . THR A 1 97 ? 33.491 -2.932 -41.270 1.00 84.44 97 THR A CA 1
ATOM 710 C C . THR A 1 97 ? 33.040 -1.819 -40.303 1.00 84.44 97 THR A C 1
ATOM 712 O O . THR A 1 97 ? 32.386 -2.156 -39.307 1.00 84.44 97 THR A O 1
ATOM 715 N N . PRO A 1 98 ? 33.306 -0.507 -40.510 1.00 85.69 98 PRO A N 1
ATOM 716 C CA . PRO A 1 98 ? 32.774 0.545 -39.640 1.00 85.69 98 PRO A CA 1
ATOM 717 C C . PRO A 1 98 ? 31.246 0.656 -39.693 1.00 85.69 98 PRO A C 1
ATOM 719 O O . PRO A 1 98 ? 30.626 0.936 -38.663 1.00 85.69 98 PRO A O 1
ATOM 722 N N . LEU A 1 99 ? 30.635 0.412 -40.856 1.00 87.56 99 LEU A N 1
ATOM 723 C CA . LEU A 1 99 ? 29.183 0.456 -41.013 1.00 87.56 99 LEU A CA 1
ATOM 724 C C . LEU A 1 99 ? 28.539 -0.713 -40.265 1.00 87.56 99 LEU A C 1
ATOM 726 O O . LEU A 1 99 ? 27.657 -0.489 -39.436 1.00 87.56 99 LEU A O 1
ATOM 730 N N . ASP A 1 100 ? 29.049 -1.927 -40.456 1.00 92.12 100 ASP A N 1
ATOM 731 C CA . ASP A 1 100 ? 28.549 -3.121 -39.766 1.00 92.12 100 ASP A CA 1
ATOM 732 C C . ASP A 1 100 ? 28.685 -3.000 -38.245 1.00 92.12 100 ASP A C 1
ATOM 734 O O . ASP A 1 100 ? 27.755 -3.308 -37.494 1.00 92.12 100 ASP A O 1
ATOM 738 N N . ARG A 1 101 ? 29.814 -2.460 -37.767 1.00 91.56 101 ARG A N 1
ATOM 739 C CA . ARG A 1 101 ? 30.012 -2.174 -36.340 1.00 91.56 101 ARG A CA 1
ATOM 740 C C . ARG A 1 101 ? 28.996 -1.155 -35.827 1.00 91.56 101 ARG A C 1
ATOM 742 O O . ARG A 1 101 ? 28.475 -1.325 -34.726 1.00 91.56 101 ARG A O 1
ATOM 749 N N . SER A 1 102 ? 28.705 -0.107 -36.598 1.00 93.38 102 SER A N 1
ATOM 750 C CA . SER A 1 102 ? 27.726 0.910 -36.203 1.00 93.38 102 SER A CA 1
ATOM 751 C C . SER A 1 102 ? 26.305 0.340 -36.121 1.00 93.38 102 SER A C 1
ATOM 753 O O . SER A 1 102 ? 25.602 0.611 -35.146 1.00 93.38 102 SER A O 1
ATOM 755 N N . LEU A 1 103 ? 25.925 -0.532 -37.062 1.00 95.31 103 LEU A N 1
ATOM 756 C CA . LEU A 1 103 ? 24.646 -1.239 -37.053 1.00 95.31 103 LEU A CA 1
ATOM 757 C C . LEU A 1 103 ? 24.542 -2.202 -35.873 1.00 95.31 103 LEU A C 1
ATOM 759 O O . LEU A 1 103 ? 23.522 -2.208 -35.188 1.00 95.31 103 LEU A O 1
ATOM 763 N N . ALA A 1 104 ? 25.597 -2.966 -35.579 1.00 95.94 104 ALA A N 1
ATOM 764 C CA . ALA A 1 104 ? 25.622 -3.855 -34.421 1.00 95.94 104 ALA A CA 1
ATOM 765 C C . ALA A 1 104 ? 25.461 -3.074 -33.105 1.00 95.94 104 ALA A C 1
ATOM 767 O O . ALA A 1 104 ? 24.643 -3.443 -32.262 1.00 95.94 104 ALA A O 1
ATOM 768 N N . VAL A 1 105 ? 26.173 -1.949 -32.951 1.00 96.38 105 VAL A N 1
ATOM 769 C CA . VAL A 1 105 ? 26.051 -1.073 -31.772 1.00 96.38 105 VAL A CA 1
ATOM 770 C C . VAL A 1 105 ? 24.653 -0.462 -31.681 1.00 96.38 105 VAL A C 1
ATOM 772 O O . VAL A 1 105 ? 24.084 -0.392 -30.593 1.00 96.38 105 VAL A O 1
ATOM 775 N N . GLN A 1 106 ? 24.072 -0.033 -32.800 1.00 96.19 106 GLN A N 1
ATOM 77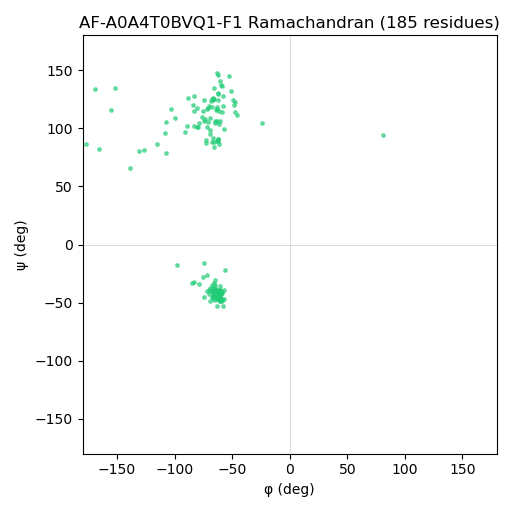6 C CA . GLN A 1 106 ? 22.719 0.514 -32.827 1.00 96.19 106 GLN A CA 1
ATOM 777 C C . GLN A 1 106 ? 21.677 -0.549 -32.467 1.00 96.19 106 GLN A C 1
ATOM 779 O O . GLN A 1 106 ? 20.795 -0.280 -31.651 1.00 96.19 106 GLN A O 1
ATOM 784 N N . ALA A 1 107 ? 21.798 -1.759 -33.015 1.00 96.19 107 ALA A N 1
ATOM 785 C CA . ALA A 1 107 ? 20.925 -2.881 -32.701 1.00 96.19 107 ALA A CA 1
ATOM 786 C C . ALA A 1 107 ? 21.021 -3.248 -31.214 1.00 96.19 107 ALA A C 1
ATOM 788 O O . ALA A 1 107 ? 19.990 -3.317 -30.543 1.00 96.19 107 ALA A O 1
ATOM 789 N N . GLN A 1 108 ? 22.237 -3.369 -30.669 1.00 96.62 108 GLN A N 1
ATOM 790 C CA . GLN A 1 108 ? 22.462 -3.630 -29.247 1.00 96.62 108 GLN A CA 1
ATOM 791 C C . GLN A 1 108 ? 21.832 -2.542 -28.370 1.00 96.62 108 GLN A C 1
ATOM 793 O O . GLN A 1 108 ? 21.018 -2.850 -27.500 1.00 96.62 108 GLN A O 1
ATOM 798 N N . ARG A 1 109 ? 22.138 -1.266 -28.636 1.00 96.44 109 ARG A N 1
ATOM 799 C CA . ARG A 1 109 ? 21.580 -0.135 -27.878 1.00 96.44 109 ARG A CA 1
ATOM 800 C C . ARG A 1 109 ? 20.060 -0.081 -27.968 1.00 96.44 109 ARG A C 1
ATOM 802 O O . ARG A 1 109 ? 19.403 0.208 -26.975 1.00 96.44 109 ARG A O 1
ATOM 809 N N . SER A 1 110 ? 19.487 -0.378 -29.134 1.00 96.94 110 SER A N 1
ATOM 810 C CA . SER A 1 110 ? 18.033 -0.430 -29.305 1.00 96.94 110 SER A CA 1
ATOM 811 C C . SER A 1 110 ? 17.404 -1.583 -28.516 1.00 96.94 110 SER A C 1
ATOM 813 O O . SER A 1 110 ? 16.341 -1.412 -27.924 1.00 96.94 110 SER A O 1
ATOM 815 N N . GLY A 1 111 ? 18.080 -2.733 -28.440 1.00 97.38 111 GLY A N 1
ATOM 816 C CA . GLY A 1 111 ? 17.664 -3.870 -27.624 1.00 97.38 111 GLY A CA 1
ATOM 817 C C . GLY A 1 111 ? 17.689 -3.540 -26.133 1.00 97.38 111 GLY A C 1
ATOM 818 O O . GLY A 1 111 ? 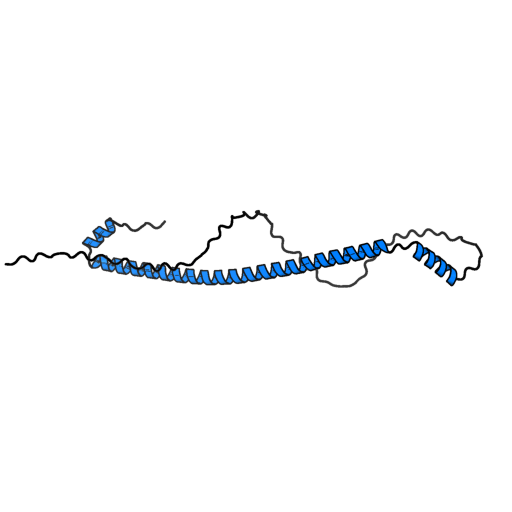16.700 -3.771 -25.438 1.00 97.38 111 GLY A O 1
ATOM 819 N N . GLU A 1 112 ? 18.780 -2.934 -25.660 1.00 97.44 112 GLU A N 1
ATOM 820 C CA . GLU A 1 112 ? 18.930 -2.473 -24.275 1.00 97.44 112 GLU A CA 1
ATOM 821 C C . GLU A 1 112 ? 17.879 -1.416 -23.911 1.00 97.44 112 GLU A C 1
ATOM 823 O O . GLU A 1 112 ? 17.223 -1.524 -22.873 1.00 97.44 112 GLU A O 1
ATOM 828 N N . LEU A 1 113 ? 17.654 -0.434 -24.789 1.00 97.69 113 LEU A N 1
ATOM 829 C CA . LEU A 1 113 ? 16.633 0.593 -24.597 1.00 97.69 113 LEU A CA 1
ATOM 830 C C . LEU A 1 113 ? 15.238 -0.030 -24.494 1.00 97.69 113 LEU A C 1
ATOM 832 O O . LEU A 1 113 ? 14.503 0.258 -23.552 1.00 97.69 113 LEU A O 1
ATOM 836 N N . ASN A 1 114 ? 14.896 -0.936 -25.412 1.00 97.12 114 ASN A N 1
ATOM 837 C CA . ASN A 1 114 ? 13.612 -1.632 -25.400 1.00 97.12 114 ASN A CA 1
ATOM 838 C C . ASN A 1 114 ? 13.433 -2.490 -24.139 1.00 97.12 114 ASN A C 1
ATOM 840 O O . ASN A 1 114 ? 12.337 -2.532 -23.575 1.00 97.12 114 ASN A O 1
ATOM 844 N N . ALA A 1 115 ? 14.493 -3.155 -23.671 1.00 97.56 115 ALA A N 1
ATOM 845 C CA . ALA A 1 115 ? 14.469 -3.903 -22.418 1.00 97.56 115 ALA A CA 1
ATOM 846 C C . ALA A 1 115 ? 14.182 -2.976 -21.226 1.00 97.56 115 ALA A C 1
ATOM 848 O O . ALA A 1 115 ? 13.307 -3.279 -20.411 1.00 97.56 115 ALA A O 1
ATOM 849 N N . LYS A 1 116 ? 14.830 -1.806 -21.171 1.00 98.06 116 LYS A N 1
ATOM 850 C CA . LYS A 1 116 ? 14.593 -0.798 -20.128 1.00 98.06 116 LYS A CA 1
ATOM 851 C C . LYS A 1 116 ? 13.191 -0.204 -20.187 1.00 98.06 116 LYS A C 1
ATOM 853 O O . LYS A 1 116 ? 12.570 -0.014 -19.145 1.00 98.06 116 LYS A O 1
ATOM 858 N N . THR A 1 117 ? 12.641 0.028 -21.376 1.00 97.56 117 THR A N 1
ATOM 859 C CA . THR A 1 117 ? 11.250 0.480 -21.520 1.00 97.56 117 THR A CA 1
ATOM 860 C C . THR A 1 117 ? 10.266 -0.539 -20.945 1.00 97.56 117 THR A C 1
ATOM 862 O O . THR A 1 117 ? 9.360 -0.154 -20.206 1.00 97.56 117 THR A O 1
ATOM 865 N N . ARG A 1 118 ? 10.459 -1.837 -21.218 1.00 97.94 118 ARG A N 1
ATOM 866 C CA . ARG A 1 118 ? 9.613 -2.894 -20.636 1.00 97.94 118 ARG A CA 1
ATOM 867 C C . ARG A 1 118 ? 9.761 -2.971 -19.119 1.00 97.94 118 ARG A C 1
ATOM 869 O O . ARG A 1 118 ? 8.763 -3.129 -18.423 1.00 97.94 118 ARG A O 1
ATOM 876 N N . GLU A 1 119 ? 10.982 -2.828 -18.608 1.00 98.12 119 GLU A N 1
ATOM 877 C CA . GLU A 1 119 ? 11.253 -2.807 -17.167 1.00 98.12 119 GLU A CA 1
ATOM 878 C C . GLU A 1 119 ? 10.526 -1.644 -16.477 1.00 98.12 119 GLU A C 1
ATOM 880 O O . GLU A 1 119 ? 9.823 -1.856 -15.490 1.00 98.12 119 GLU A O 1
ATOM 885 N N . LEU A 1 120 ? 10.607 -0.430 -17.031 1.00 98.31 120 LEU A N 1
ATOM 886 C CA . LEU A 1 120 ? 9.903 0.737 -16.493 1.00 98.31 120 LEU A CA 1
ATOM 887 C C . LEU A 1 120 ? 8.381 0.557 -16.509 1.00 98.31 120 LEU A C 1
ATOM 889 O O . LEU A 1 120 ? 7.718 0.878 -15.524 1.00 98.31 120 LEU A O 1
ATOM 893 N N . GLN A 1 121 ? 7.824 0.001 -17.587 1.00 98.38 121 GLN A N 1
ATOM 894 C CA . GLN A 1 121 ? 6.392 -0.305 -17.662 1.00 98.38 121 GLN A CA 1
ATOM 895 C C . GLN A 1 121 ? 5.975 -1.342 -16.610 1.00 98.38 121 GLN A C 1
ATOM 897 O O . GLN A 1 121 ? 4.946 -1.173 -15.953 1.00 98.38 121 GLN A O 1
ATOM 902 N N . ALA A 1 122 ? 6.783 -2.384 -16.398 1.00 97.75 122 ALA A N 1
ATOM 903 C CA . ALA A 1 122 ? 6.528 -3.394 -15.375 1.00 97.75 122 ALA A CA 1
ATOM 904 C C . ALA A 1 122 ? 6.596 -2.804 -13.955 1.00 97.75 122 ALA A C 1
ATOM 906 O O . ALA A 1 122 ? 5.717 -3.069 -13.133 1.00 97.75 122 ALA A O 1
ATOM 907 N N . LEU A 1 123 ? 7.591 -1.956 -13.675 1.00 98.50 123 LEU A N 1
ATOM 908 C CA . LEU A 1 123 ? 7.721 -1.258 -12.393 1.00 98.50 123 LEU A CA 1
ATOM 909 C C . LEU A 1 123 ? 6.550 -0.306 -12.141 1.00 98.50 123 LEU A C 1
ATOM 911 O O . LEU A 1 123 ? 6.017 -0.268 -11.031 1.00 98.50 123 LEU A O 1
ATOM 915 N N . GLN A 1 124 ? 6.100 0.416 -13.166 1.00 97.81 124 GLN A N 1
ATOM 916 C CA . GLN A 1 124 ? 4.928 1.279 -13.067 1.00 97.81 124 GLN A CA 1
ATOM 917 C C . GLN A 1 124 ? 3.660 0.471 -12.768 1.00 97.81 124 GLN A C 1
ATOM 919 O O . GLN A 1 124 ? 2.900 0.834 -11.868 1.00 97.81 124 GLN A O 1
ATOM 924 N N . ALA A 1 125 ? 3.446 -0.643 -13.471 1.00 98.12 125 ALA A N 1
ATOM 925 C CA . ALA A 1 125 ? 2.306 -1.525 -13.231 1.00 98.12 125 ALA A CA 1
ATOM 926 C C . ALA A 1 125 ? 2.327 -2.114 -11.808 1.00 98.12 125 ALA A C 1
ATOM 928 O O . ALA A 1 125 ? 1.295 -2.165 -11.133 1.00 98.12 125 ALA A O 1
ATOM 929 N N . LEU A 1 126 ? 3.508 -2.493 -11.311 1.00 98.38 126 LEU A N 1
ATOM 930 C CA . LEU A 1 126 ? 3.698 -2.975 -9.943 1.00 98.38 126 LEU A CA 1
ATOM 931 C C . LEU A 1 126 ? 3.418 -1.875 -8.909 1.00 98.38 126 LEU A C 1
ATOM 933 O O . LEU A 1 126 ? 2.728 -2.117 -7.918 1.00 98.38 126 LEU A O 1
ATOM 937 N N . ALA A 1 127 ? 3.902 -0.653 -9.127 1.00 98.19 127 ALA A N 1
ATOM 938 C CA . ALA A 1 127 ? 3.621 0.469 -8.236 1.00 98.19 127 ALA A CA 1
ATOM 939 C C . ALA A 1 127 ? 2.114 0.773 -8.172 1.00 98.19 127 ALA A C 1
ATOM 941 O O . ALA A 1 127 ? 1.559 0.965 -7.087 1.00 98.19 127 ALA A O 1
ATOM 942 N N . GLN A 1 128 ? 1.427 0.745 -9.317 1.00 98.19 128 GLN A N 1
ATOM 943 C CA . GLN A 1 128 ? -0.022 0.941 -9.393 1.00 98.19 128 GLN A CA 1
ATOM 944 C C . GLN A 1 128 ? -0.799 -0.171 -8.680 1.00 98.19 128 GLN A C 1
ATOM 946 O O . GLN A 1 128 ? -1.757 0.120 -7.958 1.00 98.19 128 GLN A O 1
ATOM 951 N N . SER A 1 129 ? -0.387 -1.433 -8.828 1.00 97.81 129 SER A N 1
ATOM 952 C CA . SER A 1 129 ? -1.042 -2.554 -8.146 1.00 97.81 129 SER A CA 1
ATOM 953 C C . SER A 1 129 ? -0.882 -2.458 -6.626 1.00 97.81 129 SER A C 1
ATOM 955 O O . SER A 1 129 ? -1.865 -2.601 -5.892 1.00 97.81 129 SER A O 1
ATOM 957 N N . ARG A 1 130 ? 0.319 -2.105 -6.147 1.00 98.31 130 ARG A N 1
ATOM 958 C CA . ARG A 1 130 ? 0.581 -1.852 -4.723 1.00 98.31 130 ARG A CA 1
ATOM 959 C C . ARG A 1 130 ? -0.242 -0.686 -4.192 1.00 98.31 130 ARG A C 1
ATOM 961 O O . ARG A 1 130 ? -0.858 -0.820 -3.139 1.00 98.31 130 ARG A O 1
ATOM 968 N N . LEU A 1 131 ? -0.321 0.423 -4.930 1.00 98.19 131 LEU A N 1
ATOM 969 C CA . LEU A 1 131 ? -1.134 1.574 -4.535 1.00 98.19 131 LEU A CA 1
ATOM 970 C C . LEU A 1 131 ? -2.620 1.207 -4.434 1.00 98.19 131 LEU A C 1
ATOM 972 O O . LEU A 1 131 ? -3.288 1.595 -3.476 1.00 98.19 131 LEU A O 1
ATOM 976 N N . LYS A 1 132 ? -3.140 0.429 -5.389 1.00 98.19 132 LYS A N 1
ATOM 977 C CA . LYS A 1 132 ? -4.526 -0.055 -5.357 1.00 98.19 132 LYS A CA 1
ATOM 978 C C . LYS A 1 132 ? -4.786 -0.933 -4.130 1.00 98.19 132 LYS A C 1
ATOM 980 O O . LYS A 1 132 ? -5.797 -0.741 -3.457 1.00 98.19 132 LYS A O 1
ATOM 985 N N . SER A 1 133 ? -3.871 -1.852 -3.815 1.00 97.81 133 SER A N 1
ATOM 986 C CA . SER A 1 133 ? -3.976 -2.694 -2.618 1.00 97.81 133 SER A CA 1
ATOM 987 C C . SER A 1 133 ? -3.927 -1.868 -1.332 1.00 97.81 133 SER A C 1
ATOM 989 O O . SER A 1 133 ? -4.746 -2.080 -0.444 1.00 97.81 133 SER A O 1
ATOM 991 N N . ALA A 1 134 ? -3.010 -0.903 -1.239 1.00 98.00 134 ALA A N 1
ATOM 992 C CA . ALA A 1 134 ? -2.884 -0.038 -0.070 1.00 98.00 134 ALA A CA 1
ATOM 993 C C . ALA A 1 134 ? -4.157 0.787 0.168 1.00 98.00 134 ALA A C 1
ATOM 995 O O . ALA A 1 134 ? -4.628 0.871 1.297 1.00 98.00 134 ALA A O 1
ATOM 996 N N . ARG A 1 135 ? -4.766 1.329 -0.897 1.00 98.12 135 ARG A N 1
ATOM 997 C CA . ARG A 1 135 ? -6.041 2.062 -0.808 1.00 98.12 135 ARG A CA 1
ATOM 998 C C . ARG A 1 135 ? -7.175 1.196 -0.268 1.00 98.12 135 ARG A C 1
ATOM 1000 O O . ARG A 1 135 ? -7.947 1.674 0.556 1.00 98.12 135 ARG A O 1
ATOM 1007 N N . ARG A 1 136 ? -7.265 -0.063 -0.709 1.00 97.94 136 ARG A N 1
ATOM 1008 C CA . ARG A 1 136 ? -8.258 -1.011 -0.190 1.00 97.94 136 ARG A CA 1
ATOM 1009 C C . ARG A 1 136 ? -8.033 -1.278 1.298 1.00 97.94 136 ARG A C 1
ATOM 1011 O O . ARG A 1 136 ? -8.942 -1.068 2.087 1.00 97.94 136 ARG A O 1
ATOM 1018 N N . ASN A 1 137 ? -6.815 -1.662 1.673 1.00 97.88 137 ASN A N 1
ATOM 1019 C CA . ASN A 1 137 ? -6.480 -1.977 3.063 1.00 97.88 137 ASN A CA 1
ATOM 1020 C C . ASN A 1 137 ? -6.700 -0.772 3.991 1.00 97.88 137 ASN A C 1
ATOM 1022 O O . ASN A 1 137 ? -7.126 -0.935 5.128 1.00 97.88 137 ASN A O 1
ATOM 1026 N N . PHE A 1 138 ? -6.436 0.441 3.503 1.00 98.25 138 PHE A N 1
ATOM 1027 C CA . PHE A 1 138 ? -6.698 1.671 4.243 1.00 98.25 138 PHE A CA 1
ATOM 1028 C C . PHE A 1 138 ? -8.197 1.918 4.451 1.00 98.25 138 PHE A C 1
ATOM 1030 O O . PHE A 1 138 ? -8.609 2.248 5.559 1.00 98.25 138 PHE A O 1
ATOM 1037 N N . ALA A 1 139 ? -9.020 1.723 3.417 1.00 98.12 139 ALA A N 1
ATOM 1038 C CA . ALA A 1 139 ? -10.472 1.840 3.541 1.00 98.12 139 ALA A CA 1
ATOM 1039 C C . ALA A 1 139 ? -11.045 0.805 4.525 1.00 98.12 139 ALA A C 1
ATOM 1041 O O . ALA A 1 139 ? -11.837 1.164 5.396 1.00 98.12 139 ALA A O 1
ATOM 1042 N N . ASP A 1 140 ? -10.580 -0.444 4.436 1.00 97.94 140 ASP A N 1
ATOM 1043 C CA . ASP A 1 140 ? -10.955 -1.517 5.361 1.00 97.94 140 ASP A CA 1
ATOM 1044 C C . ASP A 1 140 ? -10.520 -1.171 6.802 1.00 97.94 140 ASP A C 1
ATOM 1046 O O . ASP A 1 140 ? -11.291 -1.337 7.747 1.00 97.94 140 ASP A O 1
ATOM 1050 N N . GLY A 1 141 ? -9.321 -0.601 6.975 1.00 98.12 141 GLY A N 1
ATOM 1051 C CA . GLY A 1 141 ? -8.809 -0.137 8.267 1.00 98.12 141 GLY A CA 1
ATOM 1052 C C . GLY A 1 141 ? -9.621 1.009 8.880 1.00 98.12 141 GLY A C 1
ATOM 1053 O O . GLY A 1 141 ? -9.874 0.997 10.082 1.00 98.12 141 GLY A O 1
ATOM 1054 N N . ILE A 1 142 ? -10.089 1.967 8.071 1.00 98.31 142 ILE A N 1
ATOM 1055 C CA . ILE A 1 142 ? -10.991 3.033 8.541 1.00 98.31 142 ILE A CA 1
ATOM 1056 C C . ILE A 1 142 ? -12.297 2.438 9.064 1.00 98.31 142 ILE A C 1
ATOM 1058 O O . ILE A 1 142 ? -12.799 2.876 10.099 1.00 98.31 142 ILE A O 1
ATOM 1062 N N . GLN A 1 143 ? -12.860 1.460 8.354 1.00 98.19 143 GLN A N 1
ATOM 1063 C CA . GLN A 1 143 ? -14.107 0.839 8.780 1.00 98.19 143 GLN A CA 1
ATOM 1064 C C . GLN A 1 143 ? -13.918 0.061 10.086 1.00 98.19 143 GLN A C 1
ATOM 1066 O O . GLN A 1 143 ? -14.684 0.264 11.024 1.00 98.19 143 GLN A O 1
ATOM 1071 N N . ALA A 1 144 ? -12.846 -0.728 10.190 1.00 98.38 144 ALA A N 1
ATOM 1072 C CA . ALA A 1 144 ? -12.507 -1.441 11.417 1.00 98.38 144 ALA A CA 1
ATOM 1073 C C . ALA A 1 144 ? -12.301 -0.487 12.608 1.00 98.38 144 ALA A C 1
ATOM 1075 O O . ALA A 1 144 ? -12.792 -0.754 13.700 1.00 98.38 144 ALA A O 1
ATOM 1076 N N . ALA A 1 145 ? -11.635 0.655 12.403 1.00 98.25 145 ALA A N 1
ATOM 1077 C CA . ALA A 1 145 ? -11.447 1.654 13.454 1.00 98.25 145 ALA A CA 1
ATOM 1078 C C . ALA A 1 145 ? -12.778 2.256 1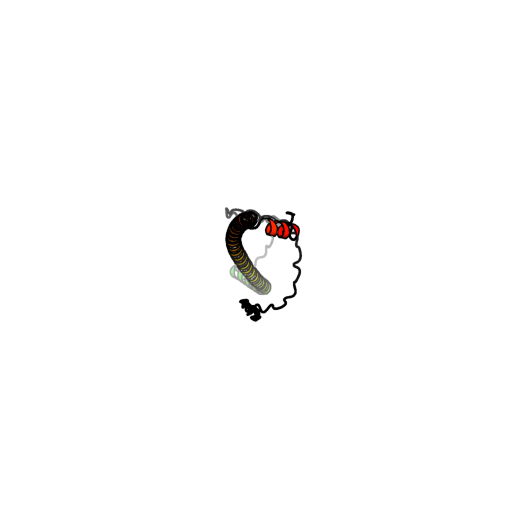3.934 1.00 98.25 145 ALA A C 1
ATOM 1080 O O . ALA A 1 145 ? -12.976 2.431 15.135 1.00 98.25 145 ALA A O 1
ATOM 1081 N N . LYS A 1 146 ? -13.714 2.529 13.015 1.00 98.25 146 LYS A N 1
ATOM 1082 C CA . LYS A 1 146 ? -15.064 3.001 13.366 1.00 98.25 146 LYS A CA 1
ATOM 1083 C C . LYS A 1 146 ? -15.864 1.953 14.133 1.00 98.25 146 LYS A C 1
ATOM 1085 O O . LYS A 1 146 ? -16.628 2.306 15.027 1.00 98.25 146 LYS A O 1
ATOM 1090 N N . ASP A 1 147 ? -15.715 0.682 13.782 1.00 97.88 147 ASP A N 1
ATOM 1091 C CA . ASP A 1 147 ? -16.390 -0.413 14.476 1.00 97.88 147 ASP A CA 1
ATOM 1092 C C . ASP A 1 147 ? -15.852 -0.552 15.906 1.00 97.88 147 ASP A C 1
ATOM 1094 O O . ASP A 1 147 ? -16.631 -0.515 16.854 1.00 97.88 147 ASP A O 1
ATOM 1098 N N . VAL A 1 148 ? -14.524 -0.545 16.074 1.00 98.25 148 VAL A N 1
ATOM 1099 C CA . VAL A 1 148 ? -13.879 -0.546 17.397 1.00 98.25 148 VAL A CA 1
ATOM 1100 C C . VAL A 1 148 ? -14.287 0.674 18.222 1.00 98.25 148 VAL A C 1
ATOM 1102 O O . VAL A 1 148 ? -14.554 0.537 19.410 1.00 98.25 148 VAL A O 1
ATOM 1105 N N . GLN A 1 149 ? -14.379 1.861 17.619 1.00 97.69 149 GLN A N 1
ATOM 1106 C CA . GLN A 1 149 ? -14.842 3.058 18.322 1.00 97.69 149 GLN A CA 1
ATOM 1107 C C . GLN A 1 149 ? -16.261 2.873 18.881 1.00 97.69 149 GLN A C 1
ATOM 1109 O O . GLN A 1 149 ? -16.500 3.181 20.048 1.00 97.69 149 GLN A O 1
ATOM 1114 N N . ARG A 1 150 ? -17.189 2.345 18.074 1.00 98.00 150 ARG A N 1
ATOM 1115 C CA . ARG A 1 150 ? -18.566 2.072 18.516 1.00 98.00 150 ARG A CA 1
ATOM 1116 C C . ARG A 1 150 ? -18.611 1.013 19.614 1.00 98.00 150 ARG A C 1
ATOM 1118 O O . ARG A 1 150 ? -19.371 1.161 20.569 1.00 98.00 150 ARG A O 1
ATOM 1125 N N . ASP A 1 151 ? -17.784 -0.020 19.508 1.00 97.56 151 ASP A N 1
ATOM 1126 C CA . ASP A 1 151 ? -17.691 -1.071 20.521 1.00 97.56 151 ASP A CA 1
ATOM 1127 C C . ASP A 1 151 ? -17.118 -0.535 21.841 1.00 97.56 151 ASP A C 1
ATOM 1129 O O . ASP A 1 151 ? -17.616 -0.865 22.920 1.00 97.56 151 ASP A O 1
ATOM 1133 N N . LEU A 1 152 ? -16.109 0.337 21.780 1.00 97.62 152 LEU A N 1
ATOM 1134 C CA . LEU A 1 152 ? -15.551 1.003 22.958 1.00 97.62 152 LEU A CA 1
ATOM 1135 C C . LEU A 1 152 ? -16.587 1.907 23.631 1.00 97.62 152 LEU A C 1
ATOM 1137 O O . LEU A 1 152 ? -16.764 1.831 24.844 1.00 97.62 152 LEU A O 1
ATOM 1141 N N . GLU A 1 153 ? -17.332 2.696 22.861 1.00 96.94 153 GLU A N 1
ATOM 1142 C CA . GLU A 1 153 ? -18.406 3.535 23.400 1.00 96.94 153 GLU A CA 1
ATOM 1143 C C . GLU A 1 153 ? -19.505 2.683 24.057 1.00 96.94 153 GLU A C 1
ATOM 1145 O O . GLU A 1 153 ? -19.935 2.947 25.185 1.00 96.94 153 GLU A O 1
ATOM 1150 N N . TRP A 1 154 ? -19.918 1.598 23.395 1.00 97.38 154 TRP A N 1
ATOM 1151 C CA . TRP A 1 154 ? -20.920 0.683 23.933 1.00 97.38 154 TRP A CA 1
ATOM 1152 C C . TRP A 1 154 ? -20.446 0.004 25.219 1.00 97.38 154 TRP A C 1
ATOM 1154 O O . TRP A 1 154 ? -21.193 -0.056 26.199 1.00 97.38 154 TRP A O 1
ATOM 1164 N N . THR A 1 155 ? -19.209 -0.497 25.243 1.00 97.25 155 THR A N 1
ATOM 1165 C CA . THR A 1 155 ? -18.640 -1.148 26.429 1.00 97.25 155 THR A CA 1
ATOM 1166 C C . THR A 1 155 ? -18.476 -0.158 27.577 1.00 97.25 155 THR A C 1
ATOM 1168 O O . THR A 1 155 ? -18.864 -0.490 28.697 1.00 97.25 155 THR A O 1
ATOM 1171 N N . GLN A 1 156 ? -18.015 1.069 27.316 1.00 95.19 156 GLN A N 1
ATOM 1172 C CA . GLN A 1 156 ? -17.919 2.130 28.321 1.00 95.19 156 GLN A CA 1
ATOM 1173 C C . GLN A 1 156 ? -19.292 2.439 28.936 1.00 95.19 156 GLN A C 1
ATOM 1175 O O . GLN A 1 156 ? -19.443 2.422 30.162 1.00 95.19 156 GLN A O 1
ATOM 1180 N N . GLY A 1 157 ? -20.324 2.628 28.108 1.00 95.62 157 GLY A N 1
ATOM 1181 C CA . GLY A 1 157 ? -21.691 2.849 28.585 1.00 95.62 157 GLY A CA 1
ATOM 1182 C C . GLY A 1 157 ? -22.251 1.651 29.361 1.00 95.62 157 GLY A C 1
ATOM 1183 O O . GLY A 1 157 ? -22.884 1.807 30.411 1.00 95.62 157 GLY A O 1
ATOM 1184 N N . ARG A 1 158 ? -21.986 0.428 28.887 1.00 96.81 158 ARG A N 1
ATOM 1185 C CA . ARG A 1 158 ? -22.461 -0.815 29.509 1.00 96.81 158 ARG A CA 1
ATOM 1186 C C . ARG A 1 158 ? -21.818 -1.058 30.870 1.00 96.81 158 ARG A C 1
ATOM 1188 O O . ARG A 1 158 ? -22.532 -1.405 31.814 1.00 96.81 158 ARG A O 1
ATOM 1195 N N . VAL A 1 159 ? -20.504 -0.869 30.975 1.00 95.56 159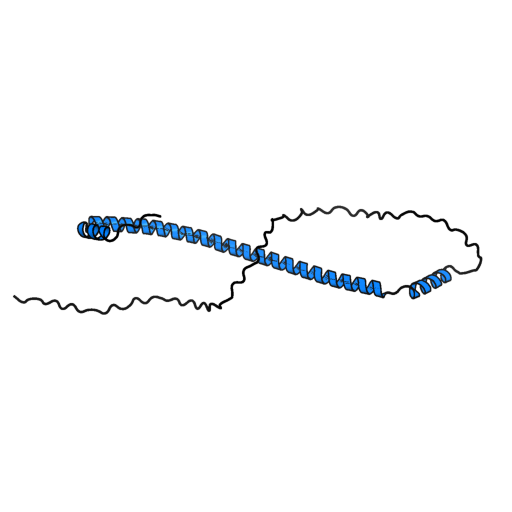 VAL A N 1
ATOM 1196 C CA . VAL A 1 159 ? -19.758 -0.969 32.234 1.00 95.56 159 VAL A CA 1
ATOM 1197 C C . VAL A 1 159 ? -20.231 0.115 33.197 1.00 95.56 159 VAL A C 1
ATOM 1199 O O . VAL A 1 159 ? -20.537 -0.212 34.339 1.00 95.56 159 VAL A O 1
ATOM 1202 N N . GLY A 1 160 ? -20.417 1.358 32.739 1.00 93.56 160 GLY A N 1
ATOM 1203 C CA . GLY A 1 160 ? -20.964 2.443 33.559 1.00 93.56 160 GLY A CA 1
ATOM 1204 C C . GLY A 1 160 ? -22.343 2.117 34.147 1.00 93.56 160 GLY A C 1
ATOM 1205 O O . GLY A 1 160 ? -22.558 2.257 35.352 1.00 93.56 160 GLY A O 1
ATOM 1206 N N . ALA A 1 161 ? -23.267 1.596 33.335 1.00 95.56 161 ALA A N 1
ATOM 1207 C CA . ALA A 1 161 ? -24.595 1.194 33.802 1.00 95.56 161 ALA A CA 1
ATOM 1208 C C . ALA A 1 161 ? -24.552 0.010 34.787 1.00 95.56 161 ALA A C 1
ATOM 1210 O O . ALA A 1 161 ? -25.300 -0.020 35.768 1.00 95.56 161 ALA A O 1
ATOM 1211 N N . LEU A 1 162 ? -23.683 -0.977 34.543 1.00 94.69 162 LEU A N 1
ATOM 1212 C CA . LEU A 1 162 ? -23.481 -2.103 35.458 1.00 94.69 162 LEU A CA 1
ATOM 1213 C C . LEU A 1 162 ? -22.895 -1.628 36.792 1.00 94.69 162 LEU A C 1
ATOM 1215 O O . LEU A 1 162 ? -23.345 -2.063 37.852 1.00 94.69 162 LEU A O 1
ATOM 1219 N N . ASN A 1 163 ? -21.963 -0.681 36.727 1.00 91.94 163 ASN A N 1
ATOM 1220 C CA . ASN A 1 163 ? -21.335 -0.067 37.881 1.00 91.94 163 ASN A CA 1
ATOM 1221 C C . ASN A 1 163 ? -22.355 0.681 38.756 1.00 91.94 163 ASN A C 1
ATOM 1223 O O . ASN A 1 163 ? -22.436 0.455 39.962 1.00 91.94 163 ASN A O 1
ATOM 1227 N N . GLN A 1 164 ? -23.223 1.490 38.140 1.00 93.81 164 GLN A N 1
ATOM 1228 C CA . GLN A 1 164 ? -24.314 2.181 38.838 1.00 93.81 164 GLN A CA 1
ATOM 1229 C C . GLN A 1 164 ? -25.286 1.203 39.515 1.00 93.81 164 GLN A C 1
ATOM 1231 O O . GLN A 1 164 ? -25.678 1.409 40.664 1.00 93.81 164 GLN A O 1
ATOM 1236 N N . ARG A 1 165 ? -25.652 0.107 38.836 1.00 95.00 165 ARG A N 1
ATOM 1237 C CA . ARG A 1 165 ? -26.519 -0.934 39.417 1.00 95.00 165 ARG A CA 1
ATOM 1238 C C . ARG A 1 165 ? -25.858 -1.639 40.601 1.00 95.00 165 ARG A C 1
ATOM 1240 O O . ARG A 1 165 ? -26.529 -1.899 41.598 1.00 95.00 165 ARG A O 1
ATOM 1247 N N . ALA A 1 166 ? -24.563 -1.935 40.506 1.00 93.81 166 ALA A N 1
ATOM 1248 C CA . ALA A 1 166 ? -23.807 -2.543 41.596 1.00 93.81 166 ALA A CA 1
ATOM 1249 C C . ALA A 1 166 ? -23.742 -1.615 42.818 1.00 93.81 166 ALA A C 1
ATOM 1251 O O . ALA A 1 166 ? -24.024 -2.062 43.930 1.00 93.81 166 ALA A O 1
ATOM 1252 N N . ALA A 1 167 ? -23.477 -0.323 42.603 1.00 91.50 167 ALA A N 1
ATOM 1253 C CA . ALA A 1 167 ? -23.456 0.684 43.661 1.00 91.50 167 ALA A CA 1
ATOM 1254 C C . ALA A 1 167 ? -24.810 0.816 44.381 1.00 91.50 167 ALA A C 1
ATOM 1256 O O . ALA A 1 167 ? -24.850 0.941 45.602 1.00 91.50 167 ALA A O 1
ATOM 1257 N N . GLN A 1 168 ? -25.925 0.733 43.646 1.00 93.06 168 GLN A N 1
ATOM 1258 C CA . GLN A 1 168 ? -27.271 0.789 44.230 1.00 93.06 168 GLN A CA 1
ATOM 1259 C C . GLN A 1 168 ? -27.635 -0.480 45.010 1.00 93.06 168 GLN A C 1
ATOM 1261 O O . GLN A 1 168 ? -28.283 -0.402 46.053 1.00 93.06 168 GLN A O 1
ATOM 1266 N N . ARG A 1 169 ? -27.256 -1.661 44.507 1.00 95.56 169 ARG A N 1
ATOM 1267 C CA . ARG A 1 169 ? -27.662 -2.942 45.104 1.00 95.56 169 ARG A CA 1
ATOM 1268 C C . ARG A 1 169 ? -26.772 -3.372 46.273 1.00 95.56 169 ARG A C 1
ATOM 1270 O O . ARG A 1 169 ? -27.277 -4.009 47.196 1.00 95.56 169 ARG A O 1
ATOM 1277 N N . TRP A 1 170 ? -25.484 -3.030 46.237 1.00 93.31 170 TRP A N 1
ATOM 1278 C CA . TRP A 1 170 ? -24.464 -3.464 47.201 1.00 93.31 170 TRP A CA 1
ATOM 1279 C C . TRP A 1 170 ? -23.511 -2.319 47.588 1.00 93.31 170 TRP A C 1
ATOM 1281 O O . TRP A 1 170 ? -22.317 -2.378 47.287 1.00 93.31 170 TRP A O 1
ATOM 1291 N N . PRO A 1 171 ? -24.001 -1.267 48.269 1.00 92.00 171 PRO A N 1
ATOM 1292 C CA . PRO A 1 171 ? -23.226 -0.045 48.495 1.00 92.00 171 PRO A CA 1
ATOM 1293 C C . PRO A 1 171 ? -21.957 -0.263 49.337 1.00 92.00 171 PRO A C 1
ATOM 1295 O O . PRO A 1 171 ? -20.901 0.273 49.007 1.00 92.00 171 PRO A O 1
ATOM 1298 N N . ALA A 1 172 ? -22.015 -1.085 50.391 1.00 89.38 172 ALA A N 1
ATOM 1299 C CA . ALA A 1 172 ? -20.868 -1.332 51.273 1.00 89.38 172 ALA A CA 1
ATOM 1300 C C . ALA A 1 172 ? -19.758 -2.156 50.591 1.00 89.38 172 ALA A C 1
ATOM 1302 O O . ALA A 1 172 ? -18.569 -1.843 50.715 1.00 89.38 172 ALA A O 1
ATOM 1303 N N . GLN A 1 173 ? -20.138 -3.198 49.840 1.00 91.06 173 GLN A N 1
ATOM 1304 C CA . GLN A 1 173 ? -19.187 -4.008 49.074 1.00 91.06 173 GLN A CA 1
ATOM 1305 C C . GLN A 1 173 ? -18.581 -3.193 47.930 1.00 91.06 173 GLN A C 1
ATOM 1307 O O . GLN A 1 173 ? -17.377 -3.277 47.693 1.00 91.06 173 GLN A O 1
ATOM 1312 N N . TYR A 1 174 ? -19.400 -2.373 47.265 1.00 88.88 174 TYR A N 1
ATOM 1313 C CA . TYR A 1 174 ? -18.959 -1.489 46.197 1.00 88.88 174 TYR A CA 1
ATOM 1314 C C . TYR A 1 174 ? -17.915 -0.476 46.686 1.00 88.88 174 TYR A C 1
ATOM 1316 O O . TYR A 1 174 ? -16.843 -0.402 46.097 1.00 88.88 174 TYR A O 1
ATOM 1324 N N . ALA A 1 175 ? -18.164 0.212 47.807 1.00 87.38 175 ALA A N 1
ATOM 1325 C CA . ALA A 1 175 ? -17.214 1.163 48.394 1.00 87.38 175 ALA A CA 1
ATOM 1326 C C . ALA A 1 175 ? -15.865 0.512 48.755 1.00 87.38 175 ALA A C 1
ATOM 1328 O O . ALA A 1 175 ? -14.802 1.077 48.501 1.00 87.38 175 ALA A O 1
ATOM 1329 N N . THR A 1 176 ? -15.908 -0.710 49.299 1.00 90.69 176 THR A N 1
ATOM 1330 C CA . THR A 1 176 ? -14.704 -1.488 49.637 1.00 90.69 176 THR A CA 1
ATOM 1331 C C . THR A 1 176 ? -13.934 -1.927 48.386 1.00 90.69 176 THR A C 1
ATOM 1333 O O . THR A 1 176 ? -12.706 -2.014 48.399 1.00 90.69 176 THR A O 1
ATOM 1336 N N . ALA A 1 177 ? -14.639 -2.234 47.296 1.00 87.62 177 ALA A N 1
ATOM 1337 C CA . ALA A 1 177 ? -14.023 -2.609 46.029 1.00 87.62 177 ALA A CA 1
ATOM 1338 C C . ALA A 1 177 ? -13.416 -1.392 45.315 1.00 87.62 177 ALA A C 1
ATOM 1340 O O . ALA A 1 177 ? -12.264 -1.459 44.893 1.00 87.62 177 ALA A O 1
ATOM 1341 N N . SER A 1 178 ? -14.134 -0.267 45.249 1.00 85.69 178 SER A N 1
ATOM 1342 C CA . SER A 1 178 ? -13.644 0.970 44.629 1.00 85.69 178 SER A CA 1
ATOM 1343 C C . SER A 1 178 ? -12.447 1.567 45.367 1.00 85.69 178 SER A C 1
ATOM 1345 O O . SER A 1 178 ? -11.586 2.168 44.739 1.00 85.69 178 SER A O 1
ATOM 1347 N N . SER A 1 179 ? -12.341 1.374 46.689 1.00 85.94 179 SER A N 1
ATOM 1348 C CA . SER A 1 179 ? -11.148 1.789 47.440 1.00 85.94 179 SER A CA 1
ATOM 1349 C C . SER A 1 179 ? -9.924 0.914 47.152 1.00 85.94 179 SER A C 1
ATOM 1351 O O . SER A 1 179 ? -8.797 1.361 47.330 1.00 85.94 179 SER A O 1
ATOM 1353 N N . ARG A 1 180 ? -10.129 -0.349 46.749 1.00 89.94 180 ARG A N 1
ATOM 1354 C CA . ARG A 1 180 ? -9.044 -1.280 46.389 1.00 89.94 180 ARG A CA 1
ATOM 1355 C C . ARG A 1 180 ? -8.593 -1.114 44.941 1.00 89.94 180 ARG A C 1
ATOM 1357 O O . ARG A 1 180 ? -7.421 -1.322 44.653 1.00 89.94 180 ARG A O 1
ATOM 1364 N N . PHE A 1 181 ? -9.521 -0.760 44.057 1.00 83.81 181 PHE A N 1
ATOM 1365 C CA . PHE A 1 181 ? -9.285 -0.571 42.630 1.00 83.81 181 PHE A CA 1
ATOM 1366 C C . PHE A 1 181 ? -9.778 0.819 42.217 1.00 83.81 181 PHE A C 1
ATOM 1368 O O . PHE A 1 181 ? -10.907 0.947 41.733 1.00 83.81 181 PHE A O 1
ATOM 1375 N N . PRO A 1 182 ? -8.972 1.871 42.445 1.00 79.94 182 PRO A N 1
ATOM 1376 C CA . PRO A 1 182 ? -9.297 3.192 41.935 1.00 79.94 182 PRO A CA 1
ATOM 1377 C C . PRO A 1 182 ? -9.316 3.169 40.396 1.00 79.94 182 PRO A C 1
ATOM 1379 O O . PRO A 1 182 ? -8.568 2.395 39.786 1.00 79.94 182 PRO A O 1
ATOM 1382 N N . PRO A 1 183 ? -10.173 3.980 39.754 1.00 73.31 183 PRO A N 1
ATOM 1383 C CA . PRO A 1 183 ? -10.151 4.123 38.305 1.00 73.31 183 PRO A CA 1
ATOM 1384 C C . PRO A 1 183 ? -8.769 4.619 37.863 1.00 73.31 183 PRO A C 1
ATOM 1386 O O . PRO A 1 183 ? -8.188 5.498 38.497 1.00 73.31 183 PRO A O 1
ATOM 1389 N N . LEU A 1 184 ? -8.241 4.015 36.798 1.00 73.19 184 LEU A N 1
ATOM 1390 C CA . LEU A 1 184 ? -7.006 4.465 36.159 1.00 73.19 184 LEU A CA 1
ATOM 1391 C C . LEU A 1 184 ? -7.247 5.885 35.629 1.00 73.19 184 LEU A C 1
ATOM 1393 O O . LEU A 1 184 ? -8.224 6.099 34.913 1.00 73.19 184 LEU A O 1
ATOM 1397 N N . GLU A 1 185 ? -6.410 6.842 36.029 1.00 69.06 185 GLU A N 1
ATOM 1398 C CA . GLU A 1 185 ? -6.477 8.220 35.533 1.00 69.06 185 GLU A CA 1
ATOM 1399 C C . GLU A 1 185 ? -6.132 8.253 34.037 1.00 69.06 185 GLU A C 1
ATOM 1401 O O . GLU A 1 185 ? -5.179 7.602 33.599 1.00 69.06 185 GLU A O 1
ATOM 1406 N N . ASP A 1 186 ? -6.930 8.993 33.263 1.00 56.50 186 ASP A N 1
ATOM 1407 C CA . ASP A 1 186 ? -6.703 9.225 31.837 1.00 56.50 186 ASP A CA 1
ATOM 1408 C C . ASP A 1 186 ? -5.371 9.988 31.649 1.00 56.50 186 ASP A C 1
ATOM 1410 O O . ASP A 1 186 ? -5.227 11.110 32.139 1.00 56.50 186 ASP A O 1
ATOM 1414 N N . TYR A 1 187 ? -4.404 9.374 30.955 1.00 37.97 187 TYR A N 1
ATOM 1415 C CA . TYR A 1 187 ? -3.146 9.989 30.495 1.00 37.97 187 TYR A CA 1
ATOM 1416 C C . TYR A 1 187 ? -3.204 10.306 28.999 1.00 37.97 187 TYR A C 1
ATOM 1418 O O . TYR A 1 187 ? -3.731 9.459 28.240 1.00 37.97 187 TYR A O 1
#

Foldseek 3Di:
DDDDDDDDDDDPDDPDDDPPPPPPDPPDDDDDDDDDDDPDDDDDDPPDDDDDDDDDDDDDDPPPPDDDDDDPDDDDDDPVNVVVVVVVVCVVVDDCVVVVVVVVVVVVVVVVVVVVVVVVVVVVVVVVVVVVVVVVVVVVVVVVVVVVVVVVVVVVVVVVVVLVVCCVPPVVVSVVVCVVPPDDDDD

Organism: Aureobasidium pullulans (NCBI:txid5580)

InterPro domains:
  IPR019371 KxDL domain [PF10241] (89-174)
  IPR051390 Biogenesis of lysosome-related organelles complex 1 subunit KXD1 [PTHR37787] (28-182)

Secondary structure (DSSP, 8-state):
----------PPPPPP----------------PPPP------PPPPP-PPP---------------------------HHHHHHHHHHHHHHH--SHHHHHHHHHHHHHHHHHHHHHHHHHHHHHHHHHHHHHHHHHHHHHHHHHHHHHHHHHHHHHHHHHHHHHHHHH-HHHHHHHHHHSPPPPP-

Sequence (187 aa):
MPSATYTCAVQPTAPWAVSTKTSAYTAASQPYQPSPVYGQLYQPPPSRSESITTGGGSYSIPSRAQSVSSYSGSESNSPVDALGYMGERLNRAMDPTPLDRSLAVQAQRSGELNAKTRELQALQALAQSRLKSARRNFADGIQAAKDVQRDLEWTQGRVGALNQRAAQRWPAQYATASSRFPPLEDY

Solvent-accessible surface area (backbone atoms only — not comparable to full-atom values): 12322 Å² total; per-residue (Å²): 1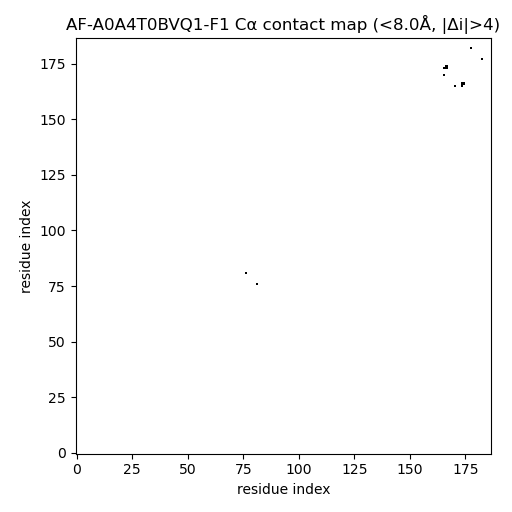36,86,81,83,80,82,80,81,79,84,75,84,78,78,78,79,80,75,82,75,77,78,74,85,70,84,76,74,87,70,83,85,74,84,76,82,86,72,90,68,82,86,70,80,78,79,79,80,81,78,88,78,76,97,70,84,83,80,75,83,75,82,86,74,85,75,88,81,89,80,84,87,75,94,72,95,66,53,73,67,53,54,50,47,51,50,47,53,52,44,63,72,67,57,71,62,63,66,57,53,52,49,50,52,51,49,53,51,50,51,50,53,49,52,51,50,52,52,49,53,53,50,52,50,53,51,52,50,52,51,51,54,52,51,54,49,54,49,54,53,47,54,52,52,52,55,51,51,51,54,51,49,53,50,48,52,54,50,51,51,54,52,49,54,52,43,42,73,77,38,48,71,64,39,56,59,47,46,73,74,55,64,82,82,78,92,128

Radius of gyration: 45.75 Å; Cα contacts (8 Å, |Δi|>4): 6; chains: 1; bounding box: 76×60×142 Å

pLDDT: mean 72.46, std 22.77, range [37.53, 98.5]

Mean predicted aligned error: 20.97 Å